Protein AF-A0A933CZR6-F1 (afdb_monomer)

Radius of gyration: 41.21 Å; Cα contacts (8 Å, |Δi|>4): 108; chains: 1; bounding box: 82×30×123 Å

Structure (mmCIF, N/CA/C/O backbone):
data_AF-A0A933CZR6-F1
#
_entry.id   AF-A0A933CZR6-F1
#
loop_
_atom_site.group_PDB
_atom_site.id
_atom_site.type_symbol
_atom_site.label_atom_id
_atom_site.label_alt_id
_atom_site.label_comp_id
_atom_site.label_asym_id
_atom_site.label_entity_id
_atom_site.label_seq_id
_atom_site.pdbx_PDB_ins_code
_atom_site.Cartn_x
_atom_site.Cartn_y
_atom_site.Cartn_z
_atom_site.occupancy
_atom_site.B_iso_or_equiv
_atom_site.auth_seq_id
_atom_site.auth_comp_id
_atom_site.auth_asym_id
_atom_site.auth_atom_id
_atom_site.pdbx_PDB_model_num
ATOM 1 N N . MET A 1 1 ? 7.965 -9.981 12.463 1.00 46.03 1 MET A N 1
ATOM 2 C CA . MET A 1 1 ? 7.141 -10.295 11.277 1.00 46.03 1 MET A CA 1
ATOM 3 C C . MET A 1 1 ? 6.135 -9.166 11.159 1.00 46.03 1 MET A C 1
ATOM 5 O O . MET A 1 1 ? 5.303 -9.058 12.049 1.00 46.03 1 MET A O 1
ATOM 9 N N . GLN A 1 2 ? 6.275 -8.278 10.171 1.00 61.31 2 GLN A N 1
ATOM 10 C CA . GLN A 1 2 ? 5.236 -7.281 9.883 1.00 61.31 2 GLN A CA 1
ATOM 11 C C . GLN A 1 2 ? 3.968 -8.021 9.440 1.00 61.31 2 GLN A C 1
ATOM 13 O O . GLN A 1 2 ? 4.048 -9.005 8.701 1.00 61.31 2 GLN A O 1
ATOM 18 N N . ARG A 1 3 ? 2.816 -7.608 9.968 1.00 75.50 3 ARG A N 1
ATOM 19 C CA . ARG A 1 3 ? 1.514 -8.191 9.628 1.00 75.50 3 ARG A CA 1
ATOM 20 C C . ARG A 1 3 ? 1.073 -7.595 8.293 1.00 75.50 3 ARG A C 1
ATOM 22 O O . ARG A 1 3 ? 1.228 -6.397 8.095 1.00 75.50 3 ARG A O 1
ATOM 29 N N . ASN A 1 4 ? 0.552 -8.419 7.389 1.00 85.06 4 ASN A N 1
ATOM 30 C CA . ASN A 1 4 ? 0.032 -7.938 6.108 1.00 85.06 4 ASN A CA 1
ATOM 31 C C . ASN A 1 4 ? -1.418 -7.447 6.245 1.00 85.06 4 ASN A C 1
ATOM 33 O O . ASN A 1 4 ? -2.130 -7.832 7.181 1.00 85.06 4 ASN A O 1
ATOM 37 N N . THR A 1 5 ? -1.866 -6.628 5.294 1.00 88.81 5 THR A N 1
ATOM 38 C CA . THR A 1 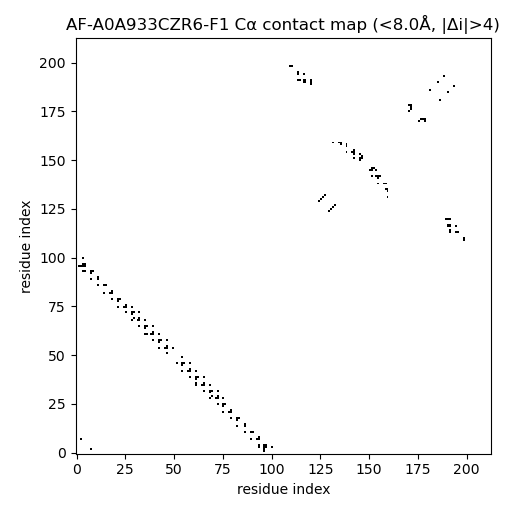5 ? -3.208 -6.019 5.299 1.00 88.81 5 THR A CA 1
ATOM 39 C C . THR A 1 5 ? -4.319 -7.061 5.394 1.00 88.81 5 THR A C 1
ATOM 41 O O . THR A 1 5 ? -5.235 -6.900 6.193 1.00 88.81 5 THR A O 1
ATOM 44 N N . ALA A 1 6 ? -4.194 -8.184 4.681 1.00 88.50 6 ALA A N 1
ATOM 45 C CA . ALA A 1 6 ? -5.179 -9.267 4.694 1.00 88.50 6 ALA A CA 1
ATOM 46 C C . ALA A 1 6 ? -5.369 -9.918 6.079 1.00 8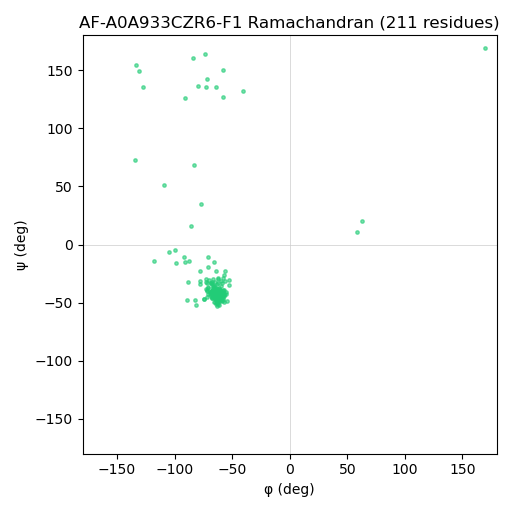8.50 6 ALA A C 1
ATOM 48 O O . ALA A 1 6 ? -6.489 -10.278 6.447 1.00 88.50 6 ALA A O 1
ATOM 49 N N . THR A 1 7 ? -4.293 -10.078 6.858 1.00 90.81 7 THR A N 1
ATOM 50 C CA . THR A 1 7 ? -4.389 -10.625 8.223 1.00 90.81 7 THR A CA 1
ATOM 51 C C . THR A 1 7 ? -5.051 -9.617 9.158 1.00 90.81 7 THR A C 1
ATOM 53 O O . THR A 1 7 ? -5.928 -9.991 9.936 1.00 90.81 7 THR A O 1
ATOM 56 N N . ILE A 1 8 ? -4.685 -8.336 9.048 1.00 91.12 8 ILE A N 1
ATOM 57 C CA . ILE A 1 8 ? -5.256 -7.266 9.876 1.00 91.12 8 ILE A CA 1
ATOM 58 C C . ILE A 1 8 ? -6.741 -7.046 9.539 1.00 91.12 8 ILE A C 1
ATOM 60 O O . ILE A 1 8 ? -7.555 -6.895 10.445 1.00 91.12 8 ILE A O 1
ATOM 64 N N . ASP A 1 9 ? -7.122 -7.114 8.261 1.00 92.56 9 ASP A N 1
ATOM 65 C CA . ASP A 1 9 ? -8.515 -7.013 7.805 1.00 92.56 9 ASP A CA 1
ATOM 66 C C . ASP A 1 9 ? -9.410 -8.083 8.433 1.00 92.56 9 ASP A C 1
ATOM 68 O O . ASP A 1 9 ? -10.534 -7.796 8.858 1.00 92.56 9 ASP A O 1
ATOM 72 N N . LYS A 1 10 ? -8.904 -9.316 8.534 1.00 94.31 10 LYS A N 1
ATOM 73 C CA . LYS A 1 10 ? -9.626 -10.401 9.195 1.00 94.31 10 LYS A CA 1
ATOM 74 C C . LYS A 1 10 ? -9.837 -10.103 10.680 1.00 94.31 10 LYS A C 1
ATOM 76 O O . LYS A 1 10 ? -10.950 -10.232 11.175 1.00 94.31 10 LYS A O 1
ATOM 81 N N . GLU A 1 11 ? -8.799 -9.651 11.373 1.00 92.38 11 GLU A N 1
ATOM 82 C CA . GLU A 1 11 ? -8.890 -9.322 12.799 1.00 92.38 11 GLU A CA 1
ATOM 83 C C . GLU A 1 11 ? -9.798 -8.127 13.080 1.00 92.38 11 GLU A C 1
ATOM 85 O O . GLU A 1 11 ? -10.532 -8.141 14.065 1.00 92.38 11 GLU A O 1
ATOM 90 N N . LEU A 1 12 ? -9.800 -7.117 12.208 1.00 94.31 12 LEU A N 1
ATOM 91 C CA . LEU A 1 12 ? -10.745 -6.004 12.276 1.00 94.31 12 LEU A CA 1
ATOM 92 C C . LEU A 1 12 ? -12.186 -6.484 12.080 1.00 94.31 12 LEU A C 1
ATOM 94 O O . LEU A 1 12 ? -13.085 -5.990 12.758 1.00 94.31 12 LEU A O 1
ATOM 98 N N . SER A 1 13 ? -12.419 -7.444 11.180 1.00 95.31 13 SER A N 1
ATOM 99 C CA . SER A 1 13 ? -13.740 -8.052 10.992 1.00 95.31 13 SER A CA 1
ATOM 100 C C . SER A 1 13 ? -14.201 -8.797 12.245 1.00 95.31 13 SER A C 1
ATOM 102 O O . SER A 1 13 ? -15.298 -8.530 12.736 1.00 95.31 13 SER A O 1
ATOM 104 N N . ASP A 1 14 ? -13.354 -9.673 12.789 1.00 95.44 14 ASP A N 1
ATOM 105 C CA . ASP A 1 14 ? -13.654 -10.444 14.001 1.00 95.44 14 ASP A CA 1
ATOM 106 C C . ASP A 1 14 ? -13.906 -9.503 15.198 1.00 95.44 14 ASP A C 1
ATOM 108 O O . ASP A 1 14 ? -14.844 -9.683 15.977 1.00 95.44 14 ASP A O 1
ATOM 112 N N . LEU A 1 15 ? -13.116 -8.431 15.316 1.00 95.06 15 LEU A N 1
ATOM 113 C CA . LEU A 1 15 ? -13.247 -7.453 16.394 1.00 95.06 15 LEU A CA 1
ATOM 114 C C . LEU A 1 15 ? -14.497 -6.569 16.248 1.00 95.06 15 LEU A C 1
ATOM 116 O O . LEU A 1 15 ? -15.102 -6.212 17.256 1.00 95.06 15 LEU A O 1
ATOM 120 N N . ARG A 1 16 ? -14.933 -6.246 15.021 1.00 95.69 16 ARG A N 1
ATOM 121 C CA . ARG A 1 16 ? -16.220 -5.561 14.779 1.00 95.69 16 ARG A CA 1
ATOM 122 C C . ARG A 1 16 ? -17.397 -6.400 15.253 1.00 95.69 16 ARG A C 1
ATOM 124 O O . ARG A 1 16 ? -18.322 -5.859 15.857 1.00 95.69 16 ARG A O 1
ATOM 131 N N . GLU A 1 17 ? -17.372 -7.701 14.975 1.00 96.06 17 GLU A N 1
ATOM 132 C CA . GLU A 1 17 ? -18.409 -8.620 15.442 1.00 96.06 17 GLU A CA 1
ATOM 133 C C . GLU A 1 17 ? -18.411 -8.699 16.974 1.00 96.06 17 GLU A C 1
ATOM 135 O O . GLU A 1 17 ? -19.455 -8.494 17.593 1.00 96.06 17 GLU A O 1
ATOM 140 N N . GLN A 1 18 ? -17.233 -8.827 17.591 1.00 95.81 18 GLN A N 1
ATOM 141 C CA . GLN A 1 18 ? -17.089 -8.814 19.047 1.00 95.81 18 GLN A CA 1
ATOM 142 C C . GLN A 1 18 ? -17.604 -7.513 19.690 1.00 95.81 18 GLN A C 1
ATOM 144 O O . GLN A 1 18 ? -18.309 -7.560 20.698 1.00 95.81 18 GLN A O 1
ATOM 149 N N . ILE A 1 19 ? -17.282 -6.342 19.126 1.00 95.44 19 ILE A N 1
ATOM 150 C CA . ILE A 1 19 ? -17.783 -5.049 19.625 1.00 95.44 19 ILE A CA 1
ATOM 151 C C . ILE A 1 19 ? -19.308 -5.015 19.555 1.00 95.44 19 ILE A C 1
ATOM 153 O O . ILE A 1 19 ? -19.950 -4.621 20.525 1.00 95.44 19 ILE A O 1
ATOM 157 N N . ARG A 1 20 ? -19.898 -5.474 18.446 1.00 96.94 20 ARG A N 1
ATOM 158 C CA . ARG A 1 20 ? -21.355 -5.517 18.281 1.00 96.94 20 ARG A CA 1
ATOM 159 C C . ARG A 1 20 ? -22.024 -6.407 19.332 1.00 96.94 20 ARG A C 1
ATOM 161 O O . ARG A 1 20 ? -23.068 -6.037 19.868 1.00 96.94 20 ARG A O 1
ATOM 168 N N . GLU A 1 21 ? -21.446 -7.569 19.627 1.00 96.94 21 GLU A N 1
ATOM 169 C CA . GLU A 1 21 ? -21.945 -8.467 20.674 1.00 96.94 21 GLU A CA 1
ATOM 170 C C . GLU A 1 21 ? -21.837 -7.838 22.069 1.00 96.94 21 GLU A C 1
ATOM 172 O O . GLU A 1 21 ? -22.794 -7.890 22.844 1.00 96.94 21 GLU A O 1
ATOM 177 N N . LEU A 1 22 ? -20.711 -7.188 22.374 1.00 95.56 22 LEU A N 1
ATOM 178 C CA . LEU A 1 22 ? -20.504 -6.490 23.643 1.00 95.56 22 LEU A CA 1
ATOM 179 C C . LEU A 1 22 ? -21.435 -5.280 23.803 1.00 95.56 22 LEU A C 1
ATOM 181 O O . LEU A 1 22 ? -21.938 -5.043 24.897 1.00 95.56 22 LEU A O 1
ATOM 185 N N . GLU A 1 23 ? -21.719 -4.539 22.732 1.00 94.94 23 GLU A N 1
ATOM 186 C CA . GLU A 1 23 ? -22.692 -3.440 22.744 1.00 94.94 23 GLU A CA 1
ATOM 187 C C . GLU A 1 23 ? -24.118 -3.955 22.989 1.00 94.94 23 GLU A C 1
ATOM 189 O O . GLU A 1 23 ? -24.848 -3.393 23.807 1.00 94.94 23 GLU A O 1
ATOM 194 N N . ALA A 1 24 ? -24.500 -5.081 22.378 1.00 96.38 24 ALA A N 1
ATOM 195 C CA . ALA A 1 24 ? -25.779 -5.727 22.669 1.00 96.38 24 ALA A CA 1
ATOM 196 C C . ALA A 1 24 ? -25.859 -6.225 24.127 1.00 96.38 24 ALA A C 1
ATOM 198 O O . ALA A 1 24 ? -26.897 -6.077 24.785 1.00 96.38 24 ALA A O 1
ATOM 199 N N . ALA A 1 25 ? -24.764 -6.778 24.658 1.00 94.94 25 ALA A N 1
ATOM 200 C CA . ALA A 1 25 ? -24.663 -7.169 26.061 1.00 94.94 25 ALA A CA 1
ATOM 201 C C . ALA A 1 25 ? -24.740 -5.951 26.997 1.00 94.94 25 ALA A C 1
ATOM 203 O O . ALA A 1 25 ? -25.426 -6.014 28.017 1.00 94.94 25 ALA A O 1
ATOM 204 N N . LYS A 1 26 ? -24.124 -4.820 26.624 1.00 93.25 26 LYS A N 1
ATOM 205 C CA . LYS A 1 26 ? -24.185 -3.552 27.366 1.00 93.25 26 LYS A CA 1
ATOM 206 C C . LYS A 1 26 ? -25.625 -3.064 27.488 1.00 93.25 26 LYS A C 1
ATOM 208 O O . LYS A 1 26 ? -26.070 -2.719 28.585 1.00 93.25 26 LYS A O 1
ATOM 213 N N . ASP A 1 27 ? -26.382 -3.088 26.395 1.00 93.94 27 ASP A N 1
ATOM 214 C CA . ASP A 1 27 ? -27.796 -2.706 26.399 1.00 93.94 27 ASP A CA 1
ATOM 215 C C . ASP A 1 27 ? -28.638 -3.615 27.308 1.00 93.94 27 ASP A C 1
ATOM 217 O O . ASP A 1 27 ? -29.514 -3.144 28.044 1.00 93.94 27 ASP A O 1
ATOM 221 N N . ALA A 1 28 ? -28.377 -4.925 27.289 1.00 94.50 28 ALA A N 1
ATOM 222 C CA . ALA A 1 28 ? -29.063 -5.888 28.148 1.00 94.50 28 ALA A CA 1
ATOM 223 C C . ALA A 1 28 ? -28.705 -5.704 29.637 1.00 94.50 28 ALA A C 1
ATOM 225 O O . ALA A 1 28 ? -29.597 -5.691 30.496 1.00 94.50 28 ALA A O 1
ATOM 226 N N . ALA A 1 29 ? -27.423 -5.503 29.947 1.00 92.12 29 ALA A N 1
ATOM 227 C CA . ALA A 1 29 ? -26.931 -5.261 31.299 1.00 92.12 29 ALA A CA 1
ATOM 228 C C . ALA A 1 29 ? -27.481 -3.947 31.870 1.00 92.12 29 ALA A C 1
ATOM 230 O O . ALA A 1 29 ? -27.956 -3.915 33.005 1.00 92.12 29 ALA A O 1
ATOM 231 N N . THR A 1 30 ? -27.549 -2.889 31.056 1.00 93.25 30 THR A N 1
ATOM 232 C CA . THR A 1 30 ? -28.118 -1.590 31.451 1.00 93.25 30 THR A CA 1
ATOM 233 C C . THR A 1 30 ? -29.596 -1.720 31.829 1.00 93.25 30 THR A C 1
ATOM 235 O O . THR A 1 30 ? -30.010 -1.253 32.893 1.00 93.25 30 THR A O 1
ATOM 238 N N . LYS A 1 31 ? -30.392 -2.440 31.025 1.00 93.88 31 LYS A N 1
ATOM 239 C CA . LYS A 1 31 ? -31.805 -2.728 31.344 1.00 93.88 31 LYS A CA 1
ATOM 240 C C . LYS A 1 31 ? -31.948 -3.539 32.633 1.00 93.88 31 LYS A C 1
ATOM 242 O O . LYS A 1 31 ? -32.830 -3.262 33.449 1.00 93.88 31 LYS A O 1
ATOM 247 N N . THR A 1 32 ? -31.074 -4.523 32.839 1.00 92.50 32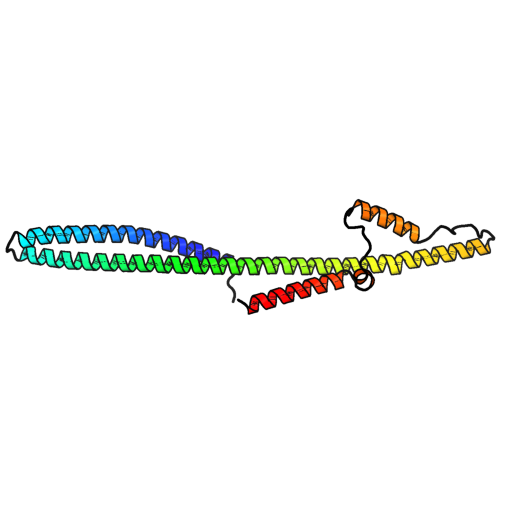 THR A N 1
ATOM 248 C CA . THR A 1 32 ? -31.068 -5.370 34.043 1.00 92.50 32 THR A CA 1
ATOM 249 C C . THR A 1 32 ? -30.710 -4.559 35.290 1.00 92.50 32 THR A C 1
ATOM 251 O O . THR A 1 32 ? -31.385 -4.663 36.318 1.00 92.50 32 THR A O 1
ATOM 254 N N . MET A 1 33 ? -29.719 -3.671 35.185 1.00 93.19 33 MET A N 1
ATOM 255 C CA . MET A 1 33 ? -29.344 -2.725 36.234 1.00 93.19 33 MET A CA 1
ATOM 256 C C . MET A 1 33 ? -30.508 -1.791 36.591 1.00 93.19 33 MET A C 1
ATOM 258 O O . MET A 1 33 ? -30.795 -1.585 37.774 1.00 93.19 33 MET A O 1
ATOM 262 N N . GLU A 1 34 ? -31.203 -1.226 35.602 1.00 93.62 34 GLU A N 1
ATOM 263 C CA . GLU A 1 34 ? -32.365 -0.362 35.839 1.00 93.62 34 GLU A CA 1
ATOM 264 C C . GLU A 1 34 ? -33.515 -1.109 36.524 1.00 93.62 34 GLU A C 1
ATOM 266 O O . GLU A 1 34 ? -34.096 -0.603 37.492 1.00 93.62 34 GLU A O 1
ATOM 271 N N . ALA A 1 35 ? -33.810 -2.336 36.084 1.00 93.69 35 ALA A N 1
ATOM 272 C CA . ALA A 1 35 ? -34.806 -3.193 36.718 1.00 93.69 35 ALA A CA 1
ATOM 273 C C . ALA A 1 35 ? -34.446 -3.484 38.186 1.00 93.69 35 ALA A C 1
ATOM 275 O O . ALA A 1 35 ? -35.285 -3.306 39.073 1.00 93.69 35 ALA A O 1
ATOM 276 N N . ALA A 1 36 ? -33.186 -3.831 38.467 1.00 91.06 36 ALA A N 1
ATOM 277 C CA . ALA A 1 36 ? -32.705 -4.085 39.823 1.00 91.06 36 ALA A CA 1
ATOM 278 C C . ALA A 1 36 ? -32.745 -2.823 40.709 1.00 91.06 36 ALA A C 1
ATOM 280 O O . ALA A 1 36 ? -33.146 -2.886 41.875 1.00 91.06 36 ALA A O 1
ATOM 281 N N . LYS A 1 37 ? -32.413 -1.644 40.160 1.00 92.94 37 LYS A N 1
ATOM 282 C CA . LYS A 1 37 ? -32.552 -0.349 40.856 1.00 92.94 37 LYS A CA 1
ATOM 283 C C . LYS A 1 37 ? -34.013 -0.046 41.198 1.00 92.94 37 LYS A C 1
ATOM 285 O O . LYS A 1 37 ? -34.296 0.422 42.305 1.00 92.94 37 LYS A O 1
ATOM 290 N N . ASN A 1 38 ? -34.940 -0.316 40.283 1.00 93.44 38 ASN A N 1
ATOM 291 C CA . ASN A 1 38 ? -36.370 -0.115 40.509 1.00 93.44 38 ASN A CA 1
ATOM 292 C C . ASN A 1 38 ? -36.928 -1.086 41.557 1.00 93.44 38 ASN A C 1
ATOM 294 O O . ASN A 1 38 ? -37.679 -0.662 42.438 1.00 93.44 38 ASN A O 1
ATOM 298 N N . GLU A 1 39 ? -36.507 -2.349 41.532 1.00 91.31 39 GLU A N 1
ATOM 299 C CA . GLU A 1 39 ? -36.902 -3.339 42.535 1.00 91.31 39 GLU A CA 1
ATOM 300 C C . GLU A 1 39 ? -36.364 -2.987 43.927 1.00 91.31 39 GLU A C 1
ATOM 302 O O . GLU A 1 39 ? -37.104 -3.014 44.912 1.00 91.31 39 GLU A O 1
ATOM 307 N N . ARG A 1 40 ? -35.112 -2.517 44.012 1.00 91.25 40 ARG A N 1
ATOM 308 C CA . ARG A 1 40 ? -34.535 -1.979 45.253 1.00 91.25 40 ARG A CA 1
ATOM 309 C C . ARG A 1 40 ? -35.366 -0.828 45.815 1.00 91.25 40 ARG A C 1
ATOM 311 O O . ARG A 1 40 ? -35.601 -0.787 47.021 1.00 91.25 40 ARG A O 1
ATOM 318 N N . LYS A 1 41 ? -35.811 0.108 44.967 1.00 91.50 41 LYS A N 1
ATOM 319 C CA . LYS A 1 41 ? -36.676 1.227 45.385 1.00 91.50 41 LYS A CA 1
ATOM 320 C C . LYS A 1 41 ? -38.014 0.715 45.921 1.00 91.50 41 LYS A C 1
ATOM 322 O O . LYS A 1 41 ? -38.398 1.095 47.023 1.00 91.50 41 LYS A O 1
ATOM 327 N N . ARG A 1 42 ? -38.695 -0.177 45.192 1.00 89.19 42 ARG A N 1
ATOM 328 C CA . ARG A 1 42 ? -39.983 -0.768 45.608 1.00 89.19 42 ARG A CA 1
ATOM 329 C C . ARG A 1 42 ? -39.872 -1.512 46.938 1.00 89.19 42 ARG A C 1
ATOM 331 O O . ARG A 1 42 ? -40.645 -1.248 47.857 1.00 89.19 42 ARG A O 1
ATOM 338 N N . SER A 1 43 ? -38.867 -2.376 47.063 1.00 88.38 43 SER A N 1
ATOM 339 C CA . SER A 1 43 ? -38.587 -3.116 48.293 1.00 88.38 43 SER A CA 1
ATOM 340 C C . SER A 1 43 ? -38.218 -2.189 49.459 1.00 88.38 43 SER A C 1
ATOM 342 O O . SER A 1 43 ? -38.603 -2.459 50.594 1.00 88.38 43 SER A O 1
ATOM 344 N N . ALA A 1 44 ? -37.540 -1.062 49.203 1.00 87.88 44 ALA A N 1
ATOM 345 C CA . ALA A 1 44 ? -37.240 -0.069 50.237 1.00 87.88 44 ALA A CA 1
ATOM 346 C C . ALA A 1 44 ? -38.513 0.601 50.769 1.00 87.88 44 ALA A C 1
ATOM 348 O O . ALA A 1 44 ? -38.682 0.692 51.983 1.00 87.88 44 ALA A O 1
ATOM 349 N N . TYR A 1 45 ? -39.435 1.005 49.889 1.00 86.12 45 TYR A N 1
ATOM 350 C CA . TYR A 1 45 ? -40.732 1.545 50.311 1.00 86.12 45 TYR A CA 1
ATOM 351 C C . TYR A 1 45 ? -41.523 0.534 51.157 1.00 86.12 45 TYR A C 1
ATOM 353 O O . TYR A 1 45 ? -42.031 0.896 52.217 1.00 86.12 45 TYR A O 1
ATOM 361 N N . ALA A 1 46 ? -41.575 -0.738 50.746 1.00 82.81 46 ALA A N 1
ATOM 362 C CA . ALA A 1 46 ? -42.281 -1.790 51.484 1.00 82.81 46 ALA A CA 1
ATOM 363 C C . ALA A 1 46 ? -41.660 -2.095 52.866 1.00 82.81 46 ALA A C 1
ATOM 365 O O . ALA A 1 46 ? -42.383 -2.303 53.844 1.00 82.81 46 ALA A O 1
ATOM 366 N N . ALA A 1 47 ? -40.327 -2.089 52.962 1.00 82.38 47 ALA A N 1
ATOM 367 C CA . ALA A 1 47 ? -39.597 -2.305 54.212 1.00 82.38 47 ALA A CA 1
ATOM 368 C C . ALA A 1 47 ? -39.678 -1.109 55.176 1.00 82.38 47 ALA A C 1
ATOM 370 O O . ALA A 1 47 ? -39.641 -1.297 56.385 1.00 82.38 47 ALA A O 1
ATOM 371 N N . HIS A 1 48 ? -39.806 0.120 54.668 1.00 81.62 48 HIS A N 1
ATOM 372 C CA . HIS A 1 48 ? -40.030 1.298 55.513 1.00 81.62 48 HIS A CA 1
ATOM 373 C C . HIS A 1 48 ? -41.486 1.423 55.983 1.00 81.62 48 HIS A C 1
ATOM 375 O O . HIS A 1 48 ? -41.728 1.924 57.079 1.00 81.62 48 HIS A O 1
ATOM 381 N N . ALA A 1 49 ? -42.450 0.960 55.180 1.00 79.50 49 ALA A N 1
ATOM 382 C CA . ALA A 1 49 ? -43.874 1.002 55.512 1.00 79.50 49 ALA A CA 1
ATOM 383 C C . ALA A 1 49 ? -44.314 -0.090 56.508 1.00 79.50 49 ALA A C 1
ATOM 385 O O . ALA A 1 49 ? -45.325 0.079 57.187 1.00 79.50 49 ALA A O 1
ATOM 386 N N . SER A 1 50 ? -43.576 -1.202 56.619 1.00 66.81 50 SER A N 1
ATOM 387 C CA . SER A 1 50 ? -43.894 -2.303 57.537 1.00 66.81 50 SER A CA 1
ATOM 388 C C . SER A 1 50 ? -42.692 -2.659 58.416 1.00 66.81 50 SER A C 1
ATOM 390 O O . SER A 1 50 ? -41.582 -2.808 57.924 1.00 66.81 50 SER A O 1
ATOM 392 N N . LYS A 1 51 ? -42.895 -2.856 59.727 1.00 70.38 51 LYS A N 1
ATOM 393 C CA . LYS A 1 51 ? -41.865 -3.410 60.634 1.00 70.38 51 LYS A CA 1
ATOM 394 C C . LYS A 1 51 ? -41.728 -4.940 60.482 1.00 70.38 51 LYS A C 1
ATOM 396 O O . LYS A 1 51 ? -41.535 -5.643 61.469 1.00 70.38 51 LYS A O 1
ATOM 401 N N . ASP A 1 52 ? -41.889 -5.462 59.265 1.00 81.75 52 ASP A N 1
ATOM 402 C CA . ASP A 1 52 ? -41.840 -6.897 58.966 1.00 81.75 52 ASP A CA 1
ATOM 403 C C . ASP A 1 52 ? -40.409 -7.332 58.606 1.00 81.75 52 ASP A C 1
ATOM 405 O O . ASP A 1 52 ? -39.779 -6.796 57.688 1.00 81.75 52 ASP A O 1
ATOM 409 N N . ALA A 1 53 ? -39.904 -8.353 59.300 1.00 82.44 53 ALA A N 1
ATOM 410 C CA . ALA A 1 53 ? -38.599 -8.956 59.042 1.00 82.44 53 ALA A CA 1
ATOM 411 C C . ALA A 1 53 ? -38.472 -9.505 57.606 1.00 82.44 53 ALA A C 1
ATOM 413 O O . ALA A 1 53 ? -37.401 -9.412 57.004 1.00 82.44 53 ALA A O 1
ATOM 414 N N . LYS A 1 54 ? -39.566 -10.004 57.009 1.00 87.00 54 LYS A N 1
ATOM 415 C CA . LYS A 1 54 ? -39.564 -10.485 55.614 1.00 87.00 54 LYS A CA 1
ATOM 416 C C . LYS A 1 54 ? -39.381 -9.351 54.605 1.00 87.00 54 LYS A C 1
ATOM 418 O O . LYS A 1 54 ? -38.768 -9.557 53.556 1.00 87.00 54 LYS A O 1
ATOM 423 N N . ALA A 1 55 ? -39.896 -8.157 54.899 1.00 84.62 55 ALA A N 1
ATOM 424 C CA . ALA A 1 55 ? -39.716 -6.987 54.042 1.00 84.62 55 ALA A CA 1
ATOM 425 C C . ALA A 1 55 ? -38.262 -6.482 54.086 1.00 84.62 55 ALA A C 1
ATOM 427 O O . ALA A 1 55 ? -37.701 -6.127 53.047 1.00 84.62 55 ALA A O 1
ATOM 428 N N . ALA A 1 56 ? -37.620 -6.542 55.258 1.00 85.00 56 ALA A N 1
ATOM 429 C CA . ALA A 1 56 ? -36.202 -6.220 55.415 1.00 85.00 56 ALA A CA 1
ATOM 430 C C . ALA A 1 56 ? -35.281 -7.197 54.654 1.00 85.00 56 ALA A C 1
ATOM 432 O O . ALA A 1 56 ? -34.354 -6.758 53.973 1.00 85.00 56 ALA A O 1
ATOM 433 N N . GLU A 1 57 ? -35.558 -8.506 54.696 1.00 88.56 57 GLU A N 1
ATOM 434 C CA . GLU A 1 57 ? -34.776 -9.513 53.958 1.00 88.56 57 GLU A CA 1
ATOM 435 C C . GLU A 1 57 ? -34.880 -9.327 52.431 1.00 88.56 57 GLU A C 1
ATOM 437 O O . GLU A 1 57 ? -33.878 -9.400 51.716 1.00 88.56 57 GLU A O 1
ATOM 442 N N . ARG A 1 58 ? -36.082 -9.022 51.915 1.00 89.00 58 ARG A N 1
ATOM 443 C CA . ARG A 1 58 ? -36.297 -8.725 50.485 1.00 89.00 58 ARG A CA 1
ATOM 444 C C . ARG A 1 58 ? -35.514 -7.499 50.022 1.00 89.00 58 ARG A C 1
ATOM 446 O O . ARG A 1 58 ? -34.890 -7.540 48.964 1.00 89.00 58 ARG A O 1
ATOM 453 N N . LEU A 1 59 ? -35.494 -6.436 50.829 1.00 90.06 59 LEU A N 1
ATOM 454 C CA . LEU A 1 59 ? -34.690 -5.248 50.545 1.00 90.06 59 LEU A CA 1
ATOM 455 C C . LEU A 1 59 ? -33.192 -5.574 50.474 1.00 90.06 59 LEU A C 1
ATOM 457 O O . LEU A 1 59 ? -32.498 -5.038 49.610 1.00 90.06 59 LEU A O 1
ATOM 461 N N . LEU A 1 60 ? -32.689 -6.442 51.355 1.00 90.88 60 LEU A N 1
ATOM 462 C CA . LEU A 1 60 ? -31.277 -6.824 51.363 1.00 90.88 60 LEU A CA 1
ATOM 463 C C . LEU A 1 60 ? -30.892 -7.560 50.068 1.00 90.88 60 LEU A C 1
ATOM 465 O O . LEU A 1 60 ? -29.959 -7.142 49.385 1.00 90.88 60 LEU A O 1
ATOM 469 N N . LYS A 1 61 ? -31.699 -8.543 49.646 1.00 92.81 61 LYS A N 1
ATOM 470 C CA . LYS A 1 61 ? -31.518 -9.248 48.361 1.00 92.81 61 LYS A CA 1
ATOM 471 C C . LYS A 1 61 ? -31.602 -8.305 47.158 1.00 92.81 61 LYS A C 1
ATOM 473 O O . LYS A 1 61 ? -30.795 -8.403 46.239 1.00 92.81 61 LYS A O 1
ATOM 478 N N . ALA A 1 62 ? -32.535 -7.350 47.168 1.00 89.88 62 ALA A N 1
ATOM 479 C CA . ALA A 1 62 ? -32.664 -6.366 46.092 1.00 89.88 62 ALA A CA 1
ATOM 480 C C . ALA A 1 62 ? -31.468 -5.394 46.025 1.00 89.88 62 ALA A C 1
ATOM 482 O O . ALA A 1 62 ? -31.090 -4.950 44.941 1.00 89.88 62 ALA A O 1
ATOM 483 N N . ARG A 1 63 ? -30.842 -5.064 47.166 1.00 91.50 63 ARG A N 1
ATOM 484 C CA . ARG A 1 63 ? -29.598 -4.273 47.205 1.00 91.50 63 ARG A CA 1
ATOM 485 C C . ARG A 1 63 ? -28.427 -5.041 46.606 1.00 91.50 63 ARG A C 1
ATOM 487 O O . ARG A 1 63 ? -27.707 -4.469 45.794 1.00 91.50 63 ARG A O 1
ATOM 494 N N . GLU A 1 64 ? -28.265 -6.307 46.977 1.00 92.94 64 GLU A N 1
ATOM 495 C CA . GLU A 1 64 ? -27.217 -7.174 46.428 1.00 92.94 64 GLU A CA 1
ATOM 496 C C . GLU A 1 64 ? -27.382 -7.369 44.919 1.00 92.94 64 GLU A C 1
ATOM 498 O O . GLU A 1 64 ? -26.418 -7.210 44.174 1.00 92.94 64 GLU A O 1
ATOM 503 N N . ALA A 1 65 ? -28.605 -7.632 44.449 1.00 91.50 65 ALA A N 1
ATOM 504 C CA . ALA A 1 65 ? -28.900 -7.757 43.023 1.00 91.50 65 ALA A CA 1
ATOM 505 C C . ALA A 1 65 ? -28.593 -6.461 42.252 1.00 91.50 65 ALA A C 1
ATOM 507 O O . ALA A 1 65 ? -27.982 -6.510 41.188 1.00 91.50 65 ALA A O 1
ATOM 508 N N . ALA A 1 66 ? -28.954 -5.295 42.802 1.00 91.06 66 ALA A N 1
ATOM 509 C CA . ALA A 1 66 ? -28.643 -4.006 42.185 1.00 91.06 66 ALA A CA 1
ATOM 510 C C . ALA A 1 66 ? -27.137 -3.706 42.149 1.00 91.06 66 ALA A C 1
ATOM 512 O O . ALA A 1 66 ? -26.670 -3.108 41.185 1.00 91.06 66 ALA A O 1
ATOM 513 N N . ALA A 1 67 ? -26.382 -4.112 43.175 1.00 93.12 67 ALA A N 1
ATOM 514 C CA . ALA A 1 67 ? -24.929 -3.962 43.194 1.00 93.12 67 ALA A CA 1
ATOM 515 C C . ALA A 1 67 ? -24.257 -4.863 42.147 1.00 93.12 67 ALA A C 1
ATOM 517 O O . ALA A 1 67 ? -23.425 -4.384 41.385 1.00 93.12 67 ALA A O 1
ATOM 518 N N . ARG A 1 68 ? -24.672 -6.136 42.053 1.00 93.31 68 ARG A N 1
ATOM 519 C CA . ARG A 1 68 ? -24.155 -7.078 41.046 1.00 93.31 68 ARG A CA 1
ATOM 520 C C . ARG A 1 68 ? -24.442 -6.613 39.621 1.00 93.31 68 ARG A C 1
ATOM 522 O O . ARG A 1 68 ? -23.530 -6.588 38.812 1.00 93.31 68 ARG A O 1
ATOM 529 N N . ALA A 1 69 ? -25.673 -6.183 39.344 1.00 91.06 69 ALA A N 1
ATOM 530 C CA . ALA A 1 69 ? -26.047 -5.699 38.017 1.00 91.06 69 ALA A CA 1
ATOM 531 C C . ALA A 1 69 ? -25.329 -4.391 37.629 1.00 91.06 69 ALA A C 1
ATOM 533 O O . ALA A 1 69 ? -25.104 -4.151 36.450 1.00 91.06 69 ALA A O 1
ATOM 534 N N . SER A 1 70 ? -24.972 -3.539 38.602 1.00 92.25 70 SER A N 1
ATOM 535 C CA . SER A 1 70 ? -24.141 -2.352 38.343 1.00 92.25 70 SER A CA 1
ATOM 536 C C . SER A 1 70 ? -22.720 -2.750 37.952 1.00 92.25 70 SER A C 1
ATOM 538 O O . SER A 1 70 ? -22.206 -2.242 36.966 1.00 92.25 70 SER A O 1
ATOM 540 N N . LEU A 1 71 ? -22.119 -3.686 38.694 1.00 93.94 71 LEU A N 1
ATOM 541 C CA . LEU A 1 71 ? -20.758 -4.154 38.439 1.00 93.94 71 LEU A CA 1
ATOM 542 C C . LEU A 1 71 ? -20.649 -4.872 37.085 1.00 93.94 71 LEU A C 1
ATOM 544 O O . LEU A 1 71 ? -19.743 -4.592 36.318 1.00 93.94 71 LEU A O 1
ATOM 548 N N . GLU A 1 72 ? -21.628 -5.712 36.742 1.00 93.75 72 GLU A N 1
ATOM 549 C CA . GLU A 1 72 ? -21.692 -6.371 35.430 1.00 93.75 72 GLU A CA 1
ATOM 550 C C . GLU A 1 72 ? -21.815 -5.365 34.270 1.00 93.75 72 GLU A C 1
ATOM 552 O O . GLU A 1 72 ? -21.176 -5.530 33.233 1.00 93.75 72 GLU A O 1
ATOM 557 N N . ALA A 1 73 ? -22.605 -4.298 34.439 1.00 92.44 73 ALA A N 1
ATOM 558 C CA . ALA A 1 73 ? -22.719 -3.248 33.428 1.00 92.44 73 ALA A CA 1
ATOM 559 C C . ALA A 1 73 ? -21.407 -2.460 33.258 1.00 92.44 73 ALA A C 1
ATOM 561 O O . ALA A 1 73 ? -21.032 -2.154 32.127 1.00 92.44 73 ALA A O 1
ATOM 562 N N . GLU A 1 74 ? -20.705 -2.169 34.358 1.00 93.44 74 GLU A N 1
ATOM 563 C CA . GLU A 1 74 ? -19.391 -1.511 34.351 1.00 93.44 74 GLU A CA 1
ATOM 564 C C . GLU A 1 74 ? -18.321 -2.387 33.677 1.00 93.44 74 GLU A C 1
ATOM 566 O O . GLU A 1 74 ? -17.572 -1.895 32.832 1.00 93.44 74 GLU A O 1
ATOM 571 N N . ASP A 1 75 ? -18.294 -3.691 33.971 1.00 96.00 75 ASP A N 1
ATOM 572 C CA . ASP A 1 75 ? -17.363 -4.645 33.356 1.00 96.00 75 ASP A CA 1
ATOM 573 C C . ASP A 1 75 ? -17.573 -4.743 31.836 1.00 96.00 75 ASP A C 1
ATOM 575 O O . ASP A 1 75 ? -16.612 -4.718 31.060 1.00 96.00 75 ASP A O 1
ATOM 579 N N . ILE A 1 76 ? -18.831 -4.815 31.385 1.00 94.19 76 ILE A N 1
ATOM 580 C CA . ILE A 1 76 ? -19.159 -4.862 29.954 1.00 94.19 76 ILE A CA 1
ATOM 581 C C . ILE A 1 76 ? -18.816 -3.532 29.273 1.00 94.19 76 ILE A C 1
ATOM 583 O O . ILE A 1 76 ? -18.289 -3.531 28.161 1.00 94.19 76 ILE A O 1
ATOM 587 N N . GLU A 1 77 ? -19.068 -2.394 29.921 1.00 94.25 77 GLU A N 1
ATOM 588 C CA . GLU A 1 77 ? -18.689 -1.085 29.386 1.00 94.25 77 GLU A CA 1
ATOM 589 C C . GLU A 1 77 ? -17.169 -0.950 29.218 1.00 94.25 77 GLU A C 1
ATOM 591 O O . GLU A 1 77 ? -16.708 -0.521 28.158 1.00 94.25 77 GLU A O 1
ATOM 596 N N . ALA A 1 78 ? -16.389 -1.401 30.203 1.00 95.12 78 ALA A N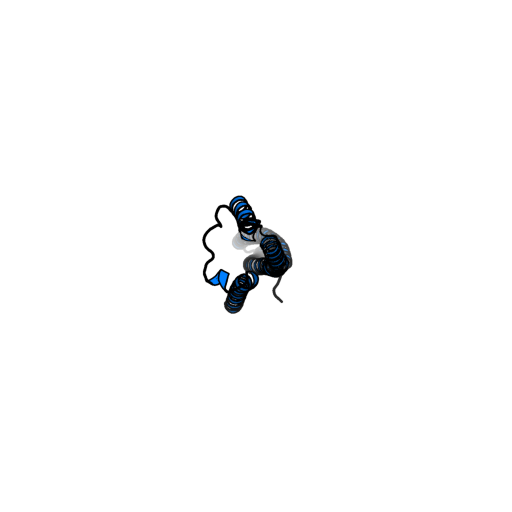 1
ATOM 597 C CA . ALA A 1 78 ? -14.933 -1.439 30.107 1.00 95.12 78 ALA A CA 1
ATOM 598 C C . ALA A 1 78 ? -14.447 -2.375 28.984 1.00 95.12 78 ALA A C 1
ATOM 600 O O . ALA A 1 78 ? -13.492 -2.051 28.268 1.00 95.12 78 ALA A O 1
ATOM 601 N N . ALA A 1 79 ? -15.114 -3.518 28.789 1.00 95.56 79 ALA A N 1
ATOM 602 C CA . ALA A 1 79 ? -14.806 -4.446 27.705 1.00 95.56 79 ALA A CA 1
ATOM 603 C C . ALA A 1 79 ? -15.083 -3.837 26.318 1.00 95.56 79 ALA A C 1
ATOM 605 O O . ALA A 1 79 ? -14.256 -3.992 25.417 1.00 95.56 79 ALA A O 1
ATOM 606 N N . VAL A 1 80 ? -16.195 -3.105 26.149 1.00 95.44 80 VAL A N 1
ATOM 607 C CA . VAL A 1 80 ? -16.507 -2.375 24.904 1.00 95.44 80 VAL A CA 1
ATOM 608 C C . VAL A 1 80 ? -15.420 -1.348 24.593 1.00 95.44 80 VAL A C 1
ATOM 610 O O . VAL A 1 80 ? -14.927 -1.304 23.467 1.00 95.44 80 VAL A O 1
ATOM 613 N N . GLU A 1 81 ? -15.015 -0.548 25.579 1.00 95.06 81 GLU A N 1
ATOM 614 C CA . GLU A 1 81 ? -13.998 0.494 25.385 1.00 95.06 81 GLU A CA 1
ATOM 615 C C . GLU A 1 81 ? -12.626 -0.104 25.032 1.00 95.06 81 GLU A C 1
ATOM 617 O O . GLU A 1 81 ? -11.942 0.343 24.108 1.00 95.06 81 GLU A O 1
ATOM 622 N N . THR A 1 82 ? -12.249 -1.194 25.704 1.00 96.31 82 THR A N 1
ATOM 623 C CA . THR A 1 82 ? -11.016 -1.939 25.403 1.00 96.31 82 THR A CA 1
ATOM 624 C C . THR A 1 82 ? -11.044 -2.525 23.988 1.00 96.31 82 THR A C 1
ATOM 626 O O . THR A 1 82 ? -10.042 -2.499 23.272 1.00 96.31 82 THR A O 1
ATOM 629 N N . ALA A 1 83 ? -12.191 -3.041 23.544 1.00 94.81 83 ALA A N 1
ATOM 630 C CA . ALA A 1 83 ? -12.332 -3.565 22.190 1.00 94.81 83 ALA A CA 1
ATOM 631 C C . ALA A 1 83 ? -12.251 -2.449 21.130 1.00 94.81 83 ALA A C 1
ATOM 633 O O . ALA A 1 83 ? -11.573 -2.627 20.118 1.00 94.81 83 ALA A O 1
ATOM 634 N N . LYS A 1 84 ? -12.863 -1.282 21.378 1.00 94.81 84 LYS A N 1
ATOM 635 C CA . LYS A 1 84 ? -12.806 -0.111 20.480 1.00 94.81 84 LYS A CA 1
ATOM 636 C C . LYS A 1 84 ? -11.396 0.455 20.339 1.00 94.81 84 LYS A C 1
ATOM 638 O O . LYS A 1 84 ? -10.918 0.640 19.226 1.00 94.81 84 LYS A O 1
ATOM 643 N N . THR A 1 85 ? -10.691 0.642 21.448 1.00 96.12 85 THR A N 1
ATOM 644 C CA . THR A 1 85 ? -9.290 1.101 21.432 1.00 96.12 85 THR A CA 1
ATOM 645 C C . THR A 1 85 ? -8.357 0.125 20.707 1.00 96.12 85 THR A C 1
ATOM 647 O O . THR A 1 85 ? -7.477 0.544 19.946 1.00 96.12 85 THR A O 1
ATOM 650 N N . LYS A 1 86 ? -8.570 -1.188 20.871 1.00 95.50 86 LYS A N 1
ATOM 651 C CA . LYS A 1 86 ? -7.851 -2.210 20.096 1.00 95.50 86 LYS A CA 1
ATOM 652 C C . LYS A 1 86 ? -8.172 -2.118 18.602 1.00 95.50 86 LYS A C 1
ATOM 654 O O . LYS A 1 86 ? -7.272 -2.258 17.779 1.00 95.50 86 LYS A O 1
ATOM 659 N N . TYR A 1 87 ? -9.432 -1.867 18.259 1.00 95.31 87 TYR A N 1
ATOM 660 C CA . TYR A 1 87 ? -9.882 -1.724 16.879 1.00 95.31 87 TYR A CA 1
ATOM 661 C C . TYR A 1 87 ? -9.223 -0.523 16.191 1.00 95.31 87 TYR A C 1
ATOM 663 O O . TYR A 1 87 ? -8.651 -0.679 15.117 1.00 95.31 87 TYR A O 1
ATOM 671 N N . GLU A 1 88 ? -9.198 0.639 16.843 1.00 94.69 88 GLU A N 1
ATOM 672 C CA . GLU A 1 88 ? -8.521 1.834 16.319 1.00 94.69 88 GLU A CA 1
ATOM 673 C C . GLU A 1 88 ? -7.014 1.622 16.132 1.00 94.69 88 GLU A C 1
ATOM 675 O O . GLU A 1 88 ? -6.432 2.080 15.150 1.00 94.69 88 GLU A O 1
ATOM 680 N N . THR A 1 89 ? -6.371 0.910 17.062 1.00 94.50 89 THR A N 1
ATOM 681 C CA . THR A 1 89 ? -4.951 0.548 16.932 1.00 94.50 89 THR A CA 1
ATOM 682 C C . THR A 1 89 ? -4.719 -0.321 15.693 1.00 94.50 89 THR A C 1
ATOM 684 O O . THR A 1 89 ? -3.835 -0.018 14.895 1.00 94.50 89 THR A O 1
ATOM 687 N N . LEU A 1 90 ? -5.550 -1.347 15.481 1.00 92.81 90 LEU A N 1
ATOM 688 C CA . LEU A 1 90 ? -5.458 -2.211 14.302 1.00 92.81 90 LEU A CA 1
ATOM 689 C C . LEU A 1 90 ? -5.751 -1.463 12.992 1.00 92.81 90 LEU A C 1
ATOM 691 O O . LEU A 1 90 ? -5.154 -1.791 11.971 1.00 92.81 90 LEU A O 1
ATOM 695 N N . GLU A 1 91 ? -6.627 -0.454 12.987 1.00 92.94 91 GLU A N 1
ATOM 696 C CA . GLU A 1 91 ? -6.840 0.379 11.794 1.00 92.94 91 GLU A CA 1
ATOM 697 C C . GLU A 1 91 ? -5.585 1.176 11.420 1.00 92.94 91 GLU A C 1
ATOM 699 O O . GLU A 1 91 ? -5.237 1.237 10.241 1.00 92.94 91 GLU A O 1
ATOM 704 N N . ARG A 1 92 ? -4.859 1.722 12.403 1.00 91.06 92 ARG A N 1
ATOM 705 C CA . ARG A 1 92 ? -3.577 2.401 12.145 1.00 91.06 92 ARG A CA 1
ATOM 706 C C . ARG A 1 92 ? -2.523 1.429 11.621 1.00 91.06 92 ARG A C 1
ATOM 708 O O . ARG A 1 92 ? -1.906 1.707 10.596 1.00 91.06 92 ARG A O 1
ATOM 715 N N . GLU A 1 93 ? -2.390 0.261 12.254 1.00 89.81 93 GLU A N 1
ATOM 716 C CA . GLU A 1 93 ? -1.485 -0.801 11.785 1.00 89.81 93 GLU A CA 1
ATOM 717 C C . GLU A 1 93 ? -1.815 -1.227 10.345 1.00 89.81 93 GLU A C 1
ATOM 719 O O . GLU A 1 93 ? -0.917 -1.455 9.533 1.00 89.81 93 GLU A O 1
ATOM 724 N N . ARG A 1 94 ? -3.106 -1.307 9.997 1.00 92.00 94 ARG A N 1
ATOM 725 C CA . ARG A 1 94 ? -3.560 -1.625 8.639 1.00 92.00 94 ARG A CA 1
ATOM 726 C C . ARG A 1 94 ? -3.128 -0.568 7.630 1.00 92.00 94 ARG A C 1
ATOM 728 O O . ARG A 1 94 ? -2.694 -0.921 6.536 1.00 92.00 94 ARG A O 1
ATOM 735 N N . GLU A 1 95 ? -3.289 0.712 7.955 1.00 89.25 95 GLU A N 1
ATOM 736 C CA . GLU A 1 95 ? -2.887 1.803 7.063 1.00 89.25 95 GLU A CA 1
ATOM 737 C C . GLU A 1 95 ? -1.377 1.818 6.826 1.00 89.25 95 GLU A C 1
ATOM 739 O O . GLU A 1 95 ? -0.935 2.020 5.694 1.00 89.25 95 GLU A O 1
ATOM 744 N N . GLU A 1 96 ? -0.588 1.584 7.871 1.00 87.19 96 GLU A N 1
ATOM 745 C CA . GLU A 1 96 ? 0.867 1.470 7.771 1.00 87.19 96 GLU A CA 1
ATOM 746 C C . GLU A 1 96 ? 1.268 0.273 6.905 1.00 87.19 96 GLU A C 1
ATOM 748 O O . GLU A 1 96 ? 2.026 0.435 5.946 1.00 87.19 96 GLU A O 1
ATOM 753 N N . ALA A 1 97 ? 0.687 -0.904 7.163 1.00 87.31 97 ALA A N 1
ATOM 754 C CA . ALA A 1 97 ? 0.910 -2.098 6.352 1.00 87.31 97 ALA A CA 1
ATOM 755 C C . ALA A 1 97 ? 0.547 -1.861 4.877 1.00 87.31 97 ALA A C 1
ATOM 757 O O . ALA A 1 97 ? 1.311 -2.229 3.987 1.00 87.31 97 ALA A O 1
ATOM 758 N N . TYR A 1 98 ? -0.571 -1.180 4.605 1.00 87.38 98 TYR A N 1
ATOM 759 C CA . TYR A 1 98 ? -0.992 -0.845 3.245 1.00 87.38 98 TYR A CA 1
ATOM 760 C C . TYR A 1 98 ? 0.012 0.065 2.527 1.00 87.38 98 TYR A C 1
ATOM 762 O O . TYR A 1 98 ? 0.325 -0.167 1.358 1.00 87.38 98 TYR A O 1
ATOM 770 N N . ARG A 1 99 ? 0.539 1.096 3.203 1.00 83.81 99 ARG A N 1
ATOM 771 C CA . ARG A 1 99 ? 1.560 1.983 2.615 1.00 83.81 99 ARG A CA 1
ATOM 772 C C . ARG A 1 99 ? 2.824 1.209 2.259 1.00 83.81 99 ARG A C 1
ATOM 774 O O . ARG A 1 99 ? 3.341 1.387 1.159 1.00 83.81 99 ARG A O 1
ATOM 781 N N . ILE A 1 100 ? 3.276 0.328 3.152 1.00 84.00 100 ILE A N 1
ATOM 782 C CA . ILE A 1 100 ? 4.459 -0.513 2.934 1.00 84.00 100 ILE A CA 1
ATOM 783 C C . ILE A 1 100 ? 4.236 -1.456 1.746 1.00 84.00 100 ILE A C 1
ATOM 785 O O . ILE A 1 100 ? 5.073 -1.512 0.848 1.00 84.00 100 ILE A O 1
ATOM 789 N N . GLU A 1 101 ? 3.098 -2.153 1.692 1.00 85.69 101 GLU A N 1
ATOM 790 C CA . GLU A 1 101 ? 2.756 -3.056 0.585 1.00 85.69 101 GLU A CA 1
ATOM 791 C C . GLU A 1 101 ? 2.715 -2.316 -0.760 1.00 85.69 101 GLU A C 1
ATOM 793 O O . GLU A 1 101 ? 3.303 -2.771 -1.741 1.00 85.69 101 GLU A O 1
ATOM 798 N N . LYS A 1 102 ? 2.092 -1.132 -0.810 1.00 85.81 102 LYS A N 1
ATOM 799 C CA . LYS A 1 102 ? 2.055 -0.319 -2.033 1.00 85.81 102 LYS A CA 1
ATOM 800 C C . LYS A 1 102 ? 3.411 0.216 -2.443 1.00 85.81 102 LYS A C 1
ATOM 802 O O . LYS A 1 102 ? 3.709 0.258 -3.635 1.00 85.81 102 LYS A O 1
ATOM 807 N N . TRP A 1 103 ? 4.251 0.580 -1.486 1.00 84.12 103 TRP A N 1
ATOM 808 C CA . TRP A 1 103 ? 5.617 0.963 -1.792 1.00 84.12 103 TRP A CA 1
ATOM 809 C C . TRP A 1 103 ? 6.422 -0.211 -2.365 1.00 84.12 103 TRP A C 1
ATOM 811 O O . TRP A 1 103 ? 7.133 -0.041 -3.353 1.00 84.12 103 TRP A O 1
ATOM 821 N N . GLN A 1 104 ? 6.251 -1.422 -1.827 1.00 84.25 104 GLN A N 1
ATOM 822 C CA . GLN A 1 104 ? 6.872 -2.632 -2.375 1.00 84.25 104 GLN A CA 1
ATOM 823 C C . GLN A 1 104 ? 6.401 -2.933 -3.806 1.00 84.25 104 GLN A C 1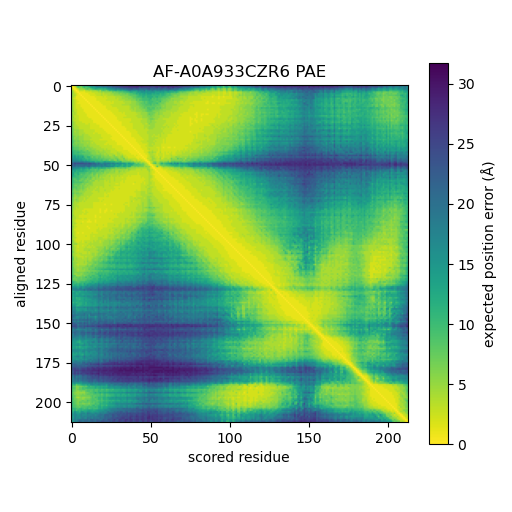
ATOM 825 O O . GLN A 1 104 ? 7.234 -3.243 -4.657 1.00 84.25 104 GLN A O 1
ATOM 830 N N . GLU A 1 105 ? 5.103 -2.791 -4.099 1.00 85.00 105 GLU A N 1
ATOM 831 C CA . GLU A 1 105 ? 4.569 -2.905 -5.467 1.00 85.00 105 GLU A CA 1
ATOM 832 C C . GLU A 1 105 ? 5.223 -1.885 -6.419 1.00 85.00 105 GLU A C 1
ATOM 834 O O . GLU A 1 105 ? 5.670 -2.252 -7.507 1.00 85.00 105 GLU A O 1
ATOM 839 N N . CYS A 1 106 ? 5.338 -0.617 -6.000 1.00 83.81 106 CYS A N 1
ATOM 840 C CA . CYS A 1 106 ? 6.020 0.424 -6.775 1.00 83.81 106 CYS A CA 1
ATOM 841 C C . CYS A 1 106 ? 7.489 0.074 -7.042 1.00 83.81 106 CYS A C 1
ATOM 843 O O . CYS A 1 106 ? 7.967 0.238 -8.164 1.00 83.81 106 CYS A O 1
ATOM 845 N N . MET A 1 107 ? 8.204 -0.423 -6.030 1.00 85.44 107 MET A N 1
ATOM 846 C CA . MET A 1 107 ? 9.610 -0.806 -6.160 1.00 85.44 107 MET A CA 1
ATOM 847 C C . MET A 1 107 ? 9.802 -2.006 -7.089 1.00 85.44 107 MET A C 1
ATOM 849 O O . MET A 1 107 ? 10.742 -2.004 -7.882 1.00 85.44 107 MET A O 1
ATOM 853 N N . ALA A 1 108 ? 8.906 -2.995 -7.042 1.00 86.69 108 ALA A N 1
ATOM 854 C CA . ALA A 1 108 ? 8.933 -4.131 -7.959 1.00 86.69 108 ALA A CA 1
ATOM 855 C C . ALA A 1 108 ? 8.742 -3.678 -9.416 1.00 86.69 108 ALA A C 1
ATOM 857 O O . ALA A 1 108 ? 9.536 -4.042 -10.282 1.00 86.69 108 ALA A O 1
ATOM 858 N N . LEU A 1 109 ? 7.755 -2.811 -9.671 1.00 89.00 109 LEU A N 1
ATOM 859 C CA . LEU A 1 109 ? 7.537 -2.236 -11.000 1.00 89.00 109 LEU A CA 1
ATOM 860 C C . LEU A 1 109 ? 8.737 -1.399 -11.465 1.00 89.00 109 LEU A C 1
ATOM 862 O O . LEU A 1 109 ? 9.133 -1.472 -12.625 1.00 89.00 109 LEU A O 1
ATOM 866 N N . ALA A 1 110 ? 9.345 -0.615 -10.573 1.00 84.12 110 ALA A N 1
ATOM 867 C CA . ALA A 1 110 ? 10.531 0.165 -10.908 1.00 84.12 110 ALA A CA 1
ATOM 868 C C . ALA A 1 110 ? 11.718 -0.739 -11.291 1.00 84.12 110 ALA A C 1
ATOM 870 O O . ALA A 1 110 ? 12.448 -0.430 -12.229 1.00 84.12 110 ALA A O 1
ATOM 871 N N . GLU A 1 111 ? 11.901 -1.880 -10.625 1.00 87.19 111 GLU A N 1
ATOM 872 C CA . GLU A 1 111 ? 12.932 -2.856 -10.999 1.00 87.19 111 GLU A CA 1
ATOM 873 C C . GLU A 1 111 ? 12.660 -3.528 -12.353 1.00 87.19 111 GLU A C 1
ATOM 875 O O . GLU A 1 111 ? 13.607 -3.803 -13.092 1.00 87.19 111 GLU A O 1
ATOM 880 N N . GLU A 1 112 ? 11.396 -3.765 -12.709 1.00 91.75 112 GLU A N 1
ATOM 881 C CA . GLU A 1 112 ? 11.015 -4.218 -14.054 1.00 91.75 112 GLU A CA 1
ATOM 882 C C . GLU A 1 112 ? 11.338 -3.155 -15.111 1.00 91.75 112 GLU A C 1
ATOM 884 O O . GLU A 1 112 ? 12.051 -3.447 -16.069 1.00 91.75 112 GLU A O 1
ATOM 889 N N . ILE A 1 113 ? 10.936 -1.901 -14.884 1.00 90.38 113 ILE A N 1
ATOM 890 C CA . ILE A 1 113 ? 11.239 -0.779 -15.787 1.00 90.38 113 ILE A CA 1
ATOM 891 C C . ILE A 1 113 ? 12.754 -0.583 -15.942 1.00 90.38 113 ILE A C 1
ATOM 893 O O . ILE A 1 113 ? 13.230 -0.261 -17.029 1.00 90.38 113 ILE A O 1
ATOM 897 N N . HIS A 1 114 ? 13.543 -0.800 -14.886 1.00 90.00 114 HIS A N 1
ATOM 898 C CA . HIS A 1 114 ? 14.999 -0.729 -14.988 1.00 90.00 114 HIS A CA 1
ATOM 899 C C . HIS A 1 114 ? 15.576 -1.813 -15.915 1.00 90.00 114 HIS A C 1
ATOM 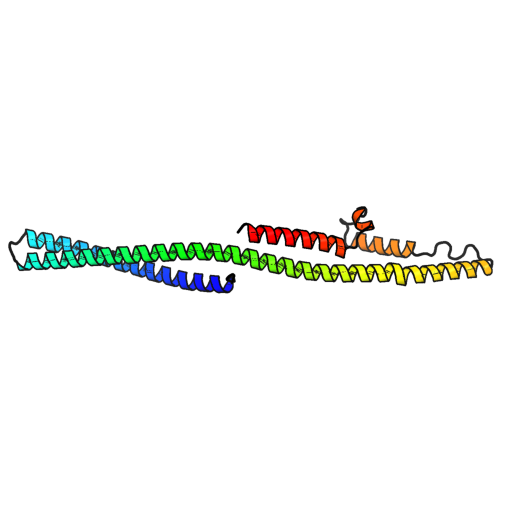901 O O . HIS A 1 114 ? 16.510 -1.537 -16.667 1.00 90.00 114 HIS A O 1
ATOM 907 N N . LYS A 1 115 ? 15.024 -3.033 -15.905 1.00 91.56 115 LYS A N 1
ATOM 908 C CA . LYS A 1 115 ? 15.427 -4.082 -16.858 1.00 91.56 115 LYS A CA 1
ATOM 909 C C . LYS A 1 115 ? 15.073 -3.682 -18.286 1.00 91.56 115 LYS A C 1
ATOM 911 O O . LYS A 1 115 ? 15.928 -3.780 -19.163 1.00 91.56 115 LYS A O 1
ATOM 916 N N . ASP A 1 116 ? 13.870 -3.150 -18.495 1.00 90.50 116 ASP A N 1
ATOM 917 C CA . ASP A 1 116 ? 13.460 -2.626 -19.800 1.00 90.50 116 ASP A CA 1
ATOM 918 C C . ASP A 1 116 ? 14.415 -1.512 -20.268 1.00 90.50 116 ASP A C 1
ATOM 920 O O . ASP A 1 116 ? 14.819 -1.482 -21.430 1.00 90.50 116 ASP A O 1
ATOM 924 N N . ALA A 1 117 ? 14.851 -0.631 -19.361 1.00 87.50 117 ALA A N 1
ATOM 925 C CA . ALA A 1 117 ? 15.835 0.412 -19.648 1.00 87.50 117 ALA A CA 1
ATOM 926 C C . ALA A 1 117 ? 17.185 -0.161 -20.116 1.00 87.50 117 ALA A C 1
ATOM 928 O O . ALA A 1 117 ? 17.742 0.315 -21.107 1.00 87.50 117 ALA A O 1
ATOM 929 N N . GLN A 1 118 ? 17.687 -1.213 -19.459 1.00 90.75 118 GLN A N 1
ATOM 930 C CA . GLN A 1 118 ? 18.919 -1.903 -19.864 1.00 90.75 118 GLN A CA 1
ATOM 931 C C . GLN A 1 118 ? 18.790 -2.542 -21.256 1.00 90.75 118 GLN A C 1
ATOM 933 O O . GLN A 1 118 ? 19.715 -2.469 -22.071 1.00 90.75 118 GLN A O 1
ATOM 938 N N . GLU A 1 119 ? 17.642 -3.154 -21.558 1.00 92.50 119 GLU A N 1
ATOM 939 C CA . GLU A 1 119 ? 17.370 -3.712 -22.886 1.00 92.50 119 GLU A CA 1
ATOM 940 C C . GLU A 1 119 ? 17.320 -2.616 -23.958 1.00 92.50 119 GLU A C 1
ATOM 942 O O . GLU A 1 119 ? 17.902 -2.770 -25.038 1.00 92.50 119 GLU A O 1
ATOM 947 N N . MET A 1 120 ? 16.691 -1.476 -23.653 1.00 86.25 120 MET A N 1
ATOM 948 C CA . MET A 1 120 ? 16.672 -0.310 -24.538 1.00 86.25 120 MET A CA 1
ATOM 949 C C . MET A 1 120 ? 18.083 0.209 -24.822 1.00 86.25 120 MET A C 1
ATOM 951 O O . MET A 1 120 ? 18.413 0.422 -25.991 1.00 86.25 120 MET A O 1
ATOM 955 N N . ASP A 1 121 ? 18.930 0.355 -23.801 1.00 86.06 121 ASP A N 1
ATOM 956 C CA . ASP A 1 121 ? 20.325 0.770 -23.979 1.00 86.06 121 ASP A CA 1
ATOM 957 C C . ASP A 1 121 ? 21.093 -0.216 -24.872 1.00 86.06 121 ASP A C 1
ATOM 959 O O . ASP A 1 121 ? 21.788 0.203 -25.801 1.00 86.06 121 ASP A O 1
ATOM 963 N N . SER A 1 122 ? 20.894 -1.527 -24.692 1.00 88.50 122 SER A N 1
ATOM 964 C CA . SER A 1 122 ? 21.499 -2.544 -25.563 1.00 88.50 122 SER A CA 1
ATOM 965 C C . SER A 1 122 ? 21.015 -2.439 -27.014 1.00 88.50 122 SER A C 1
ATOM 967 O O . SER A 1 122 ? 21.796 -2.574 -27.964 1.00 88.50 122 SER A O 1
ATOM 969 N N . HIS A 1 123 ? 19.723 -2.189 -27.233 1.00 86.75 123 HIS A N 1
ATOM 970 C CA . HIS A 1 123 ? 19.176 -1.984 -28.573 1.00 86.75 123 HIS A CA 1
ATOM 971 C C . HIS A 1 123 ? 19.721 -0.716 -29.232 1.00 86.75 123 HIS A C 1
ATOM 973 O O . HIS A 1 123 ? 20.047 -0.744 -30.424 1.00 86.75 123 HIS A O 1
ATOM 979 N N . ILE A 1 124 ? 19.859 0.370 -28.469 1.00 81.81 124 ILE A N 1
ATOM 980 C CA . ILE A 1 124 ? 20.482 1.615 -28.918 1.00 81.81 124 ILE A CA 1
ATOM 981 C C . ILE A 1 124 ? 21.939 1.339 -29.299 1.00 81.81 124 ILE A C 1
ATOM 983 O O . ILE A 1 124 ? 22.331 1.611 -30.432 1.00 81.81 124 ILE A O 1
ATOM 987 N N . GLU A 1 125 ? 22.733 0.716 -28.434 1.00 82.56 125 GLU A N 1
ATOM 988 C CA . GLU A 1 125 ? 24.131 0.406 -28.734 1.00 82.56 125 GLU A CA 1
ATOM 989 C C . GLU A 1 125 ? 24.263 -0.460 -29.997 1.00 82.56 125 GLU A C 1
ATOM 991 O O . GLU A 1 125 ? 25.017 -0.128 -30.914 1.00 82.56 125 GLU A O 1
ATOM 996 N N . ASN A 1 126 ? 23.472 -1.529 -30.119 1.00 86.00 126 ASN A N 1
ATOM 997 C CA . ASN A 1 126 ? 23.494 -2.392 -31.301 1.00 86.00 126 ASN A CA 1
ATOM 998 C C . ASN A 1 126 ? 23.102 -1.641 -32.587 1.00 86.00 126 ASN A C 1
ATOM 1000 O O . ASN A 1 126 ? 23.719 -1.851 -33.637 1.00 86.00 126 ASN A O 1
ATOM 1004 N N . LEU A 1 127 ? 22.102 -0.757 -32.525 1.00 82.62 127 LEU A N 1
ATOM 1005 C CA . LEU A 1 127 ? 21.698 0.065 -33.663 1.00 82.62 127 LEU A CA 1
ATOM 1006 C C . LEU A 1 127 ? 22.832 1.008 -34.084 1.00 82.62 127 LEU A C 1
ATOM 1008 O O . LEU A 1 127 ? 23.211 1.032 -35.255 1.00 82.62 127 LEU A O 1
ATOM 1012 N N . PHE A 1 128 ? 23.372 1.779 -33.143 1.00 74.94 128 PHE A N 1
ATOM 1013 C CA . PHE A 1 128 ? 24.341 2.831 -33.434 1.00 74.94 128 PHE A CA 1
ATOM 1014 C C . PHE A 1 128 ? 25.729 2.277 -33.767 1.00 74.94 128 PHE A C 1
ATOM 1016 O O . PHE A 1 128 ? 26.316 2.683 -34.771 1.00 74.94 128 PHE A O 1
ATOM 1023 N N . VAL A 1 129 ? 26.233 1.334 -32.970 1.00 72.00 129 VAL A N 1
ATOM 1024 C CA . VAL A 1 129 ? 27.597 0.806 -33.094 1.00 72.00 129 VAL A CA 1
ATOM 1025 C C . VAL A 1 129 ? 27.679 -0.263 -34.175 1.00 72.00 129 VAL A C 1
ATOM 1027 O O . VAL A 1 129 ? 28.552 -0.203 -35.026 1.00 72.00 129 VAL A O 1
ATOM 1030 N N . LYS A 1 130 ? 26.772 -1.246 -34.200 1.00 76.56 130 LYS A N 1
ATOM 1031 C CA . LYS A 1 130 ? 26.925 -2.385 -35.125 1.00 76.56 130 LYS A CA 1
ATOM 1032 C C . LYS A 1 130 ? 26.279 -2.130 -36.479 1.00 76.56 130 LYS A C 1
ATOM 1034 O O . LYS A 1 130 ? 26.892 -2.385 -37.515 1.00 76.56 130 LYS A O 1
ATOM 1039 N N . LEU A 1 131 ? 25.038 -1.642 -36.495 1.00 82.06 131 LEU A N 1
ATOM 1040 C CA . LEU A 1 131 ? 24.289 -1.519 -37.746 1.00 82.06 131 LEU A CA 1
ATOM 1041 C C . LEU A 1 131 ? 24.667 -0.256 -38.529 1.00 82.06 131 LEU A C 1
ATOM 1043 O O . LEU A 1 131 ? 24.971 -0.337 -39.721 1.00 82.06 131 LEU A O 1
ATOM 1047 N N . LEU A 1 132 ? 24.635 0.911 -37.878 1.00 83.62 132 LEU A N 1
ATOM 1048 C CA . LEU A 1 132 ? 24.863 2.185 -38.562 1.00 83.62 132 LEU A CA 1
ATOM 1049 C C . LEU A 1 132 ? 26.330 2.384 -38.956 1.00 83.62 132 LEU A C 1
ATOM 1051 O O . LEU A 1 132 ? 26.573 2.847 -40.071 1.00 83.62 132 LEU A O 1
ATOM 1055 N N . GLN A 1 133 ? 27.288 1.972 -38.120 1.00 83.19 133 GLN A N 1
ATOM 1056 C CA . GLN A 1 133 ? 28.709 2.007 -38.482 1.00 83.19 133 GLN A CA 1
ATOM 1057 C C . GLN A 1 133 ? 29.007 1.111 -39.692 1.00 83.19 133 GLN A C 1
ATOM 1059 O O . GLN A 1 133 ? 29.527 1.595 -40.693 1.00 83.19 133 GLN A O 1
ATOM 1064 N N . GLY A 1 134 ? 28.582 -0.159 -39.668 1.00 85.25 134 GLY A N 1
ATOM 1065 C CA . GLY A 1 134 ? 28.805 -1.073 -40.794 1.00 85.25 134 GLY A CA 1
ATOM 1066 C C . GLY A 1 134 ? 28.112 -0.623 -42.088 1.00 85.25 134 GLY A C 1
ATOM 1067 O O . GLY A 1 134 ? 28.585 -0.898 -43.191 1.00 85.25 134 GLY A O 1
ATOM 1068 N N . HIS A 1 135 ? 26.991 0.100 -41.994 1.00 85.44 135 HIS A N 1
ATOM 1069 C CA . HIS A 1 135 ? 26.370 0.725 -43.163 1.00 85.44 135 HIS A CA 1
ATOM 1070 C C . HIS A 1 135 ? 27.180 1.920 -43.686 1.00 85.44 135 HIS A C 1
ATOM 1072 O O . HIS A 1 135 ? 27.317 2.075 -44.899 1.00 85.44 135 HIS A O 1
ATOM 1078 N N . GLN A 1 136 ? 27.737 2.743 -42.796 1.00 85.69 136 GLN A N 1
ATOM 1079 C CA . GLN A 1 136 ? 28.588 3.874 -43.163 1.00 85.69 136 GLN A CA 1
ATOM 1080 C C . GLN A 1 136 ? 29.883 3.421 -43.836 1.00 85.69 136 GLN A C 1
ATOM 1082 O O . GLN A 1 136 ? 30.224 3.972 -44.878 1.00 85.69 136 GLN A O 1
ATOM 1087 N N . GLU A 1 137 ? 30.525 2.370 -43.328 1.00 88.50 137 GLU A N 1
ATOM 1088 C CA . GLU A 1 137 ? 31.701 1.749 -43.954 1.00 88.50 137 GLU A CA 1
ATOM 1089 C C . GLU A 1 137 ? 31.392 1.295 -45.390 1.00 88.50 137 GLU A C 1
ATOM 1091 O O . GLU A 1 137 ? 32.151 1.564 -46.320 1.00 88.50 137 GLU A O 1
ATOM 1096 N N . LYS A 1 138 ? 30.221 0.678 -45.615 1.00 88.81 138 LYS A N 1
ATOM 1097 C CA . LYS A 1 138 ? 29.769 0.292 -46.964 1.00 88.81 138 LYS A CA 1
ATOM 1098 C C . LYS A 1 138 ? 29.507 1.498 -47.870 1.00 88.81 138 LYS A C 1
ATOM 1100 O O . LYS A 1 138 ? 29.814 1.433 -49.057 1.00 88.81 138 LYS A O 1
ATOM 1105 N N . ILE A 1 139 ? 28.938 2.585 -47.342 1.00 88.00 139 ILE A N 1
ATOM 1106 C CA . ILE A 1 139 ? 28.728 3.831 -48.099 1.00 88.00 139 ILE A CA 1
ATOM 1107 C C . ILE A 1 139 ? 30.070 4.464 -48.477 1.00 88.00 139 ILE A C 1
ATOM 1109 O O . ILE A 1 139 ? 30.221 4.950 -49.595 1.00 88.00 139 ILE A O 1
ATOM 1113 N N . GLU A 1 140 ? 31.043 4.464 -47.570 1.00 88.56 140 GLU A N 1
ATOM 1114 C CA . GLU A 1 140 ? 32.389 4.978 -47.831 1.00 88.56 140 GLU A CA 1
ATOM 1115 C C . GLU A 1 140 ? 33.110 4.135 -48.874 1.00 88.56 140 GLU A C 1
ATOM 1117 O O . GLU A 1 140 ? 33.632 4.686 -49.842 1.00 88.56 140 GLU A O 1
ATOM 1122 N N . HIS A 1 141 ? 33.033 2.809 -48.765 1.00 90.75 141 HIS A N 1
ATOM 1123 C CA . HIS A 1 141 ? 33.559 1.913 -49.786 1.00 90.75 141 HIS A CA 1
ATOM 1124 C C . HIS A 1 141 ? 32.906 2.151 -51.158 1.00 90.75 141 HIS A C 1
ATOM 1126 O O . HIS A 1 141 ? 33.603 2.263 -52.163 1.00 90.75 141 HIS A O 1
ATOM 1132 N N . LEU A 1 142 ? 31.579 2.325 -51.208 1.00 88.50 142 LEU A N 1
ATOM 1133 C CA . LEU A 1 142 ? 30.862 2.656 -52.444 1.00 88.50 142 LEU A CA 1
ATOM 1134 C C . LEU A 1 142 ? 31.328 3.989 -53.051 1.00 88.50 142 LEU A C 1
ATOM 1136 O O . LEU A 1 142 ? 31.438 4.102 -54.271 1.00 88.50 142 LEU A O 1
ATOM 1140 N N . ARG A 1 143 ? 31.609 5.000 -52.222 1.00 86.62 143 ARG A N 1
ATOM 1141 C CA . ARG A 1 143 ? 32.145 6.288 -52.690 1.00 86.62 143 ARG A CA 1
ATOM 1142 C C . ARG A 1 143 ? 33.557 6.148 -53.247 1.00 86.62 143 ARG A C 1
ATOM 1144 O O . ARG A 1 143 ? 33.838 6.758 -54.272 1.00 86.62 143 ARG A O 1
ATOM 1151 N N . HIS A 1 144 ? 34.409 5.344 -52.611 1.00 88.81 144 HIS A N 1
ATOM 1152 C CA . HIS A 1 144 ? 35.746 5.050 -53.128 1.00 88.81 144 HIS A CA 1
ATOM 1153 C C . HIS A 1 144 ? 35.680 4.381 -54.503 1.00 88.81 144 HIS A C 1
ATOM 1155 O O . HIS A 1 144 ? 36.294 4.880 -55.439 1.00 88.81 144 HIS A O 1
ATOM 1161 N N . LEU A 1 145 ? 34.851 3.345 -54.663 1.00 89.62 145 LEU A N 1
ATOM 1162 C CA . LEU A 1 145 ? 34.648 2.693 -55.962 1.00 89.62 145 LEU A CA 1
ATOM 1163 C C . LEU A 1 145 ? 34.114 3.665 -57.028 1.00 89.62 145 LEU A C 1
ATOM 1165 O O . LEU A 1 145 ? 34.548 3.636 -58.176 1.00 89.62 145 LEU A O 1
ATOM 1169 N N . ALA A 1 146 ? 33.181 4.550 -56.663 1.00 86.94 146 ALA A N 1
ATOM 1170 C CA . ALA A 1 146 ? 32.661 5.558 -57.586 1.00 86.94 146 ALA A CA 1
ATOM 1171 C C . ALA A 1 146 ? 33.729 6.585 -57.997 1.00 86.94 146 ALA A C 1
ATOM 1173 O O . ALA A 1 146 ? 33.735 7.032 -59.140 1.00 86.94 146 ALA A O 1
ATOM 1174 N N . GLN A 1 147 ? 34.633 6.947 -57.086 1.00 86.81 147 GLN A N 1
ATOM 1175 C CA . GLN A 1 147 ? 35.766 7.820 -57.379 1.00 86.81 147 GLN A CA 1
ATOM 1176 C C . GLN A 1 147 ? 36.784 7.143 -58.306 1.00 86.81 147 GLN A C 1
ATOM 1178 O O . GLN A 1 147 ? 37.215 7.769 -59.270 1.00 86.81 147 GLN A O 1
ATOM 1183 N N . GLU A 1 148 ? 37.128 5.875 -58.061 1.00 90.56 148 GLU A N 1
ATOM 1184 C CA . GLU A 1 148 ? 38.005 5.083 -58.939 1.00 90.56 148 GLU A CA 1
ATOM 1185 C C . GLU A 1 148 ? 37.435 4.947 -60.359 1.00 90.56 148 GLU A C 1
ATOM 1187 O O . GLU A 1 148 ? 38.185 4.910 -61.329 1.00 90.56 148 GLU A O 1
ATOM 1192 N N . ALA A 1 149 ? 36.107 4.933 -60.484 1.00 91.50 149 ALA A N 1
ATOM 1193 C CA . ALA A 1 149 ? 35.389 4.925 -61.755 1.00 91.50 149 ALA A CA 1
ATOM 1194 C C . ALA A 1 149 ? 35.149 6.330 -62.359 1.00 91.50 149 ALA A C 1
ATOM 1196 O O . ALA A 1 149 ? 34.284 6.475 -63.218 1.00 91.50 149 ALA A O 1
ATOM 1197 N N . GLU A 1 150 ? 35.858 7.369 -61.900 1.00 90.50 150 GLU A N 1
ATOM 1198 C CA . GLU A 1 150 ? 35.758 8.762 -62.387 1.00 90.50 150 GLU A CA 1
ATOM 1199 C C . GLU A 1 150 ? 34.377 9.430 -62.180 1.00 90.50 150 GLU A C 1
ATOM 1201 O O . GLU A 1 150 ? 34.040 10.448 -62.789 1.00 90.50 150 GLU A O 1
ATOM 1206 N N . HIS A 1 151 ? 33.567 8.909 -61.257 1.00 86.62 151 HIS A N 1
ATOM 1207 C CA . HIS A 1 151 ? 32.246 9.427 -60.898 1.00 86.62 151 HIS A CA 1
ATOM 1208 C C . HIS A 1 151 ? 32.232 10.070 -59.503 1.00 86.62 151 HIS A C 1
ATOM 1210 O O . HIS A 1 151 ? 31.359 9.793 -58.679 1.00 86.62 151 HIS A O 1
ATOM 1216 N N . GLU A 1 152 ? 33.167 10.987 -59.235 1.00 74.75 152 GLU A N 1
ATOM 1217 C CA . GLU A 1 152 ? 33.388 11.578 -57.903 1.00 74.75 152 GLU A CA 1
ATOM 1218 C C . GLU A 1 152 ? 32.135 12.177 -57.245 1.00 74.75 152 GLU A C 1
ATOM 1220 O O . GLU A 1 152 ? 32.031 12.200 -56.022 1.00 74.75 152 GLU A O 1
ATOM 1225 N N . GLY A 1 153 ? 31.178 12.682 -58.033 1.00 76.44 153 GLY A N 1
ATOM 1226 C CA . GLY A 1 153 ? 29.918 13.273 -57.563 1.00 76.44 153 GLY A CA 1
ATOM 1227 C C . GLY A 1 153 ? 28.905 12.282 -56.976 1.00 76.44 153 GLY A C 1
ATOM 1228 O O . GLY A 1 153 ? 27.995 12.701 -56.253 1.00 76.44 153 GLY A O 1
ATOM 1229 N N . ALA A 1 154 ? 29.034 10.991 -57.278 1.00 78.69 154 ALA A N 1
ATOM 1230 C CA . ALA A 1 154 ? 28.048 9.986 -56.908 1.00 78.69 154 ALA A CA 1
ATOM 1231 C C . ALA A 1 154 ? 28.064 9.700 -55.394 1.00 78.69 154 ALA A C 1
ATOM 1233 O O . ALA A 1 154 ? 29.103 9.696 -54.741 1.00 78.69 154 ALA A O 1
ATOM 1234 N N . PHE A 1 155 ? 26.881 9.479 -54.811 1.00 82.56 155 PHE A N 1
ATOM 1235 C CA . PHE A 1 155 ? 26.689 9.080 -53.404 1.00 82.56 155 PHE A CA 1
ATOM 1236 C C . PHE A 1 155 ? 27.259 10.031 -52.324 1.00 82.56 155 PHE A C 1
ATOM 1238 O O . PHE A 1 155 ? 27.228 9.694 -51.135 1.00 82.56 155 PHE A O 1
ATOM 1245 N N . LYS A 1 156 ? 27.698 11.252 -52.678 1.00 74.94 156 LYS A N 1
ATOM 1246 C CA . LYS A 1 156 ? 28.196 12.266 -51.720 1.00 74.94 156 LYS A CA 1
ATOM 1247 C C . LYS A 1 156 ? 27.189 12.614 -50.621 1.00 74.94 156 LYS A C 1
ATOM 1249 O O . LYS A 1 156 ? 27.572 12.931 -49.499 1.00 74.94 156 LYS A O 1
ATOM 1254 N N . THR A 1 157 ? 25.896 12.557 -50.930 1.00 76.12 157 THR A N 1
ATOM 1255 C CA . THR A 1 157 ? 24.817 12.884 -49.991 1.00 76.12 157 THR A CA 1
ATOM 1256 C C . THR A 1 157 ? 24.303 11.678 -49.208 1.00 76.12 157 THR A C 1
ATOM 1258 O O . THR A 1 157 ? 23.556 11.883 -48.255 1.00 76.12 157 THR A O 1
ATOM 1261 N N . ALA A 1 158 ? 24.679 10.442 -49.558 1.00 75.75 158 ALA A N 1
ATOM 1262 C CA . ALA A 1 158 ? 24.260 9.237 -48.838 1.00 75.75 158 ALA A CA 1
ATOM 1263 C C . ALA A 1 158 ? 24.989 9.141 -47.491 1.00 75.75 158 ALA A C 1
ATOM 1265 O O . ALA A 1 158 ? 26.186 9.381 -47.439 1.00 75.75 158 ALA A O 1
ATOM 1266 N N . GLY A 1 159 ? 24.308 8.812 -46.396 1.00 76.31 159 GLY A N 1
ATOM 1267 C CA . GLY A 1 159 ? 24.959 8.685 -45.089 1.00 76.31 159 GLY A CA 1
ATOM 1268 C C . GLY A 1 159 ? 23.973 8.543 -43.938 1.00 76.31 159 GLY A C 1
ATOM 1269 O O . GLY A 1 159 ? 22.772 8.794 -44.098 1.00 76.31 159 GLY A O 1
ATOM 1270 N N . ILE A 1 160 ? 24.495 8.200 -42.757 1.00 77.94 160 ILE A N 1
ATOM 1271 C CA . ILE A 1 160 ? 23.696 7.916 -41.550 1.00 77.94 160 ILE A CA 1
ATOM 1272 C C . ILE A 1 160 ? 22.777 9.097 -41.157 1.00 77.94 160 ILE A C 1
ATOM 1274 O O . ILE A 1 160 ? 21.698 8.903 -40.598 1.00 77.94 160 ILE A O 1
ATOM 1278 N N . ARG A 1 161 ? 23.130 10.338 -41.527 1.00 74.25 161 ARG A N 1
ATOM 1279 C CA . ARG A 1 161 ? 22.328 11.551 -41.262 1.00 74.25 161 ARG A CA 1
ATOM 1280 C C . ARG A 1 161 ? 20.870 11.443 -41.737 1.00 74.25 161 ARG A C 1
ATOM 1282 O O . ARG A 1 161 ? 19.977 11.981 -41.083 1.00 74.25 161 ARG A O 1
ATOM 1289 N N . HIS A 1 162 ? 20.604 10.749 -42.845 1.00 79.44 162 HIS A N 1
ATOM 1290 C CA . HIS A 1 162 ? 19.229 10.561 -43.337 1.00 79.44 162 HIS A CA 1
ATOM 1291 C C . HIS A 1 162 ? 18.423 9.587 -42.476 1.00 79.44 162 HIS A C 1
A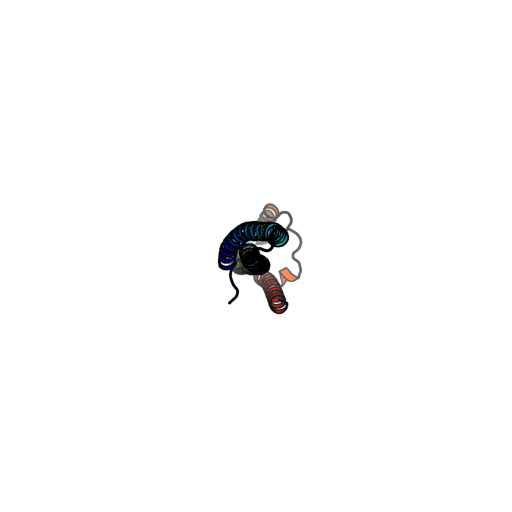TOM 1293 O O . HIS A 1 162 ? 17.220 9.783 -42.300 1.00 79.44 162 HIS A O 1
ATOM 1299 N N . VAL A 1 163 ? 19.084 8.584 -41.891 1.00 77.38 163 VAL A N 1
ATOM 1300 C CA . VAL A 1 163 ? 18.467 7.657 -40.933 1.00 77.38 163 VAL A CA 1
ATOM 1301 C C . VAL A 1 163 ? 18.058 8.415 -39.671 1.00 77.38 163 VAL A C 1
ATOM 1303 O O . VAL A 1 163 ? 16.900 8.332 -39.264 1.00 77.38 163 VAL A O 1
ATOM 1306 N N . PHE A 1 164 ? 18.946 9.256 -39.131 1.00 75.00 164 PHE A N 1
ATOM 1307 C CA . PHE A 1 164 ? 18.635 10.105 -37.976 1.00 75.00 164 PHE A CA 1
ATOM 1308 C C . PHE A 1 164 ? 17.482 11.069 -38.226 1.00 75.00 164 PHE A C 1
ATOM 1310 O O . PHE A 1 164 ? 16.593 11.191 -37.388 1.00 75.00 164 PHE A O 1
ATOM 1317 N N . ARG A 1 165 ? 17.431 11.711 -39.399 1.00 78.38 165 ARG A N 1
ATOM 1318 C CA . ARG A 1 165 ? 16.305 12.585 -39.759 1.00 78.38 165 ARG A CA 1
ATOM 1319 C C . ARG A 1 165 ? 14.972 11.827 -39.732 1.00 78.38 165 ARG A C 1
ATOM 1321 O O . ARG A 1 165 ? 13.971 12.372 -39.273 1.00 78.38 165 ARG A O 1
ATOM 1328 N N . ARG A 1 166 ? 14.955 10.570 -40.192 1.00 79.31 166 ARG A N 1
ATOM 1329 C CA . ARG A 1 166 ? 13.754 9.724 -40.176 1.00 79.31 166 ARG A CA 1
ATOM 1330 C C . ARG A 1 166 ? 13.376 9.265 -38.766 1.00 79.31 166 ARG A C 1
ATOM 1332 O O . ARG A 1 166 ? 12.186 9.238 -38.462 1.00 79.31 166 ARG A O 1
ATOM 1339 N N . ILE A 1 167 ? 14.353 8.922 -37.925 1.00 78.19 167 ILE A N 1
ATOM 1340 C CA . ILE A 1 167 ? 14.129 8.562 -36.516 1.00 78.19 167 ILE A CA 1
ATOM 1341 C C . ILE A 1 167 ? 13.577 9.768 -35.747 1.00 78.19 167 ILE A C 1
ATOM 1343 O O . ILE A 1 167 ? 12.501 9.661 -35.167 1.00 78.19 167 ILE A O 1
ATOM 1347 N N . ASN A 1 168 ? 14.218 10.936 -35.845 1.00 73.44 168 ASN A N 1
ATOM 1348 C CA . ASN A 1 168 ? 13.754 12.164 -35.189 1.00 73.44 168 ASN A CA 1
ATOM 1349 C C . ASN A 1 168 ? 12.332 12.542 -35.613 1.00 73.44 168 ASN A C 1
ATOM 1351 O O . ASN A 1 168 ? 11.505 12.864 -34.767 1.00 73.44 168 ASN A O 1
ATOM 1355 N N . GLY A 1 169 ? 12.010 12.443 -36.908 1.00 77.19 169 GLY A N 1
ATOM 1356 C CA . GLY A 1 169 ? 10.652 12.705 -37.391 1.00 77.19 169 GLY A CA 1
ATOM 1357 C C . GLY A 1 169 ? 9.598 11.750 -36.816 1.00 77.19 169 GLY A C 1
ATOM 1358 O O . GLY A 1 169 ? 8.446 12.143 -36.647 1.00 77.19 169 GLY A O 1
ATOM 1359 N N . LYS A 1 170 ? 9.973 10.505 -36.488 1.00 78.44 170 LYS A N 1
ATOM 1360 C CA . LYS A 1 170 ? 9.089 9.578 -35.770 1.00 78.44 170 LYS A CA 1
ATOM 1361 C C . LYS A 1 170 ? 8.974 9.947 -34.292 1.00 78.44 170 LYS A C 1
ATOM 1363 O O . LYS A 1 170 ? 7.856 10.007 -33.802 1.00 78.44 170 LYS A O 1
ATOM 1368 N N . ILE A 1 171 ? 10.086 10.225 -33.610 1.00 75.06 171 ILE A N 1
ATOM 1369 C CA . ILE A 1 171 ? 10.094 10.575 -32.178 1.00 75.06 171 ILE A CA 1
ATOM 1370 C C . ILE A 1 171 ? 9.214 11.800 -31.916 1.00 75.06 171 ILE A C 1
ATOM 1372 O O . ILE A 1 171 ? 8.299 11.719 -31.107 1.00 75.06 171 ILE A O 1
ATOM 1376 N N . VAL A 1 172 ? 9.385 12.880 -32.687 1.00 74.56 172 VAL A N 1
ATOM 1377 C CA . VAL A 1 172 ? 8.566 14.106 -32.572 1.00 74.56 172 VAL A CA 1
ATOM 1378 C C . VAL A 1 172 ? 7.069 13.828 -32.764 1.00 74.56 172 VAL A C 1
ATOM 1380 O O . VAL A 1 172 ? 6.227 14.518 -32.200 1.00 74.56 172 VAL A O 1
ATOM 1383 N N . ARG A 1 173 ? 6.713 12.802 -33.546 1.00 77.50 173 ARG A N 1
ATOM 1384 C CA . ARG A 1 173 ? 5.318 12.396 -33.750 1.00 77.50 173 ARG A CA 1
ATOM 1385 C C . ARG A 1 173 ? 4.749 11.595 -32.573 1.00 77.50 173 ARG A C 1
ATOM 1387 O O . ARG A 1 173 ? 3.552 11.694 -32.328 1.00 77.50 173 ARG A O 1
ATOM 1394 N N . PHE A 1 174 ? 5.565 10.782 -31.902 1.00 75.25 174 PHE A N 1
ATOM 1395 C CA . PHE A 1 174 ? 5.129 9.927 -30.790 1.00 75.25 174 PHE A CA 1
ATOM 1396 C C . PHE A 1 174 ? 5.205 10.628 -29.427 1.00 75.25 174 PHE A C 1
ATOM 1398 O O . PHE A 1 174 ? 4.352 10.379 -28.584 1.00 75.25 174 PHE A O 1
ATOM 1405 N N . ALA A 1 175 ? 6.169 11.528 -29.238 1.00 69.88 175 ALA A N 1
ATOM 1406 C CA . ALA A 1 175 ? 6.400 12.262 -27.998 1.00 69.88 175 ALA A CA 1
ATOM 1407 C C . ALA A 1 175 ? 6.636 13.757 -28.302 1.00 69.88 175 ALA A C 1
ATOM 1409 O O . ALA A 1 175 ? 7.764 14.250 -28.230 1.00 69.88 175 ALA A O 1
ATOM 1410 N N . PRO A 1 176 ? 5.582 14.506 -28.684 1.00 63.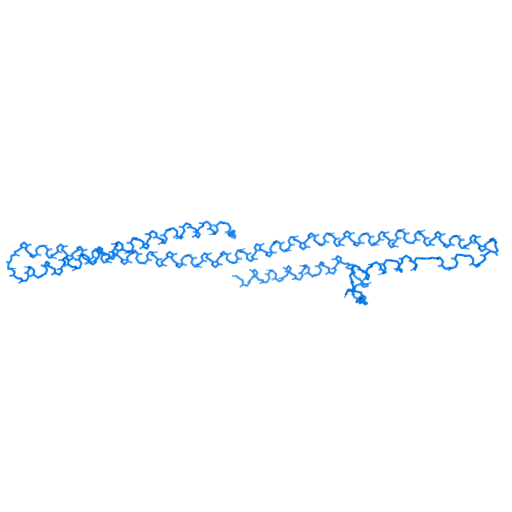56 176 PRO A N 1
ATOM 1411 C CA . PRO A 1 176 ? 5.714 15.882 -29.173 1.00 63.56 176 PRO A CA 1
ATOM 1412 C C . PRO A 1 176 ? 6.208 16.888 -28.119 1.00 63.56 176 PRO A C 1
ATOM 1414 O O . PRO A 1 176 ? 6.626 17.980 -28.494 1.00 63.56 176 PRO A O 1
ATOM 1417 N N . PHE A 1 177 ? 6.182 16.533 -26.829 1.00 62.50 177 PHE A N 1
ATOM 1418 C CA . PHE A 1 177 ? 6.586 17.399 -25.713 1.00 62.50 177 PHE A CA 1
ATOM 1419 C C . PHE A 1 177 ? 7.951 17.043 -25.098 1.00 62.50 177 PHE A C 1
ATOM 1421 O O . PHE A 1 177 ? 8.439 17.787 -24.257 1.00 62.50 177 PHE A O 1
ATOM 1428 N N . GLU A 1 178 ? 8.579 15.938 -25.515 1.00 60.78 178 GLU A N 1
ATOM 1429 C CA . GLU A 1 178 ? 9.881 15.487 -24.983 1.00 60.78 178 GLU A CA 1
ATOM 1430 C C . GLU A 1 178 ? 11.060 15.863 -25.893 1.00 60.78 178 GLU A C 1
ATOM 1432 O O . GLU A 1 178 ? 12.223 15.650 -25.554 1.00 60.78 178 GLU A O 1
ATOM 1437 N N . 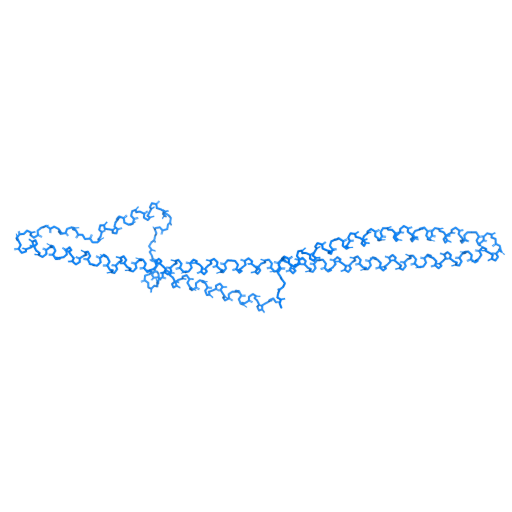ALA A 1 179 ? 10.780 16.435 -27.066 1.00 54.75 179 ALA A N 1
ATOM 1438 C CA . ALA A 1 179 ? 11.789 16.817 -28.042 1.00 54.75 179 ALA A CA 1
ATOM 1439 C C . ALA A 1 179 ? 12.408 18.188 -27.717 1.00 54.75 179 ALA A C 1
ATOM 1441 O O . ALA A 1 179 ? 12.229 19.144 -28.466 1.00 54.75 179 ALA A O 1
ATOM 1442 N N . ASP A 1 180 ? 13.176 18.266 -26.631 1.00 56.91 180 ASP A N 1
ATOM 1443 C CA . ASP A 1 180 ? 14.125 19.355 -26.390 1.00 56.91 180 ASP A CA 1
ATOM 1444 C C . ASP A 1 180 ? 15.488 18.820 -25.927 1.00 56.91 180 ASP A C 1
ATOM 1446 O O . ASP A 1 180 ? 15.609 17.691 -25.458 1.00 56.91 180 ASP A O 1
ATOM 1450 N N . LYS A 1 181 ? 16.538 19.617 -26.179 1.00 52.72 181 LYS A N 1
ATOM 1451 C CA . LYS A 1 181 ? 17.961 19.216 -26.174 1.00 52.72 181 LYS A CA 1
ATOM 1452 C C . LYS A 1 181 ? 18.328 18.257 -25.026 1.00 52.72 181 LYS A C 1
ATOM 1454 O O . LYS A 1 181 ? 18.063 18.592 -23.871 1.00 52.72 181 LYS A O 1
ATOM 1459 N N . PRO A 1 182 ? 19.044 17.148 -25.308 1.00 53.84 182 PRO A N 1
ATOM 1460 C CA . PRO A 1 182 ? 19.522 16.264 -24.254 1.00 53.84 182 PRO A CA 1
ATOM 1461 C C . PRO A 1 182 ? 20.397 17.065 -23.287 1.00 53.84 182 PRO A C 1
ATOM 1463 O O . PRO A 1 182 ? 21.324 17.769 -23.705 1.00 53.84 182 PRO A O 1
ATOM 1466 N N . SER A 1 183 ? 20.077 16.992 -21.993 1.00 55.47 183 SER A N 1
ATOM 1467 C CA . SER A 1 183 ? 20.934 17.561 -20.953 1.00 55.47 183 SER A CA 1
ATOM 1468 C C . SER A 1 183 ? 22.327 16.924 -21.057 1.00 55.47 183 SER A C 1
ATOM 1470 O O . SER A 1 183 ? 22.458 15.770 -21.471 1.00 55.47 183 SER A O 1
ATOM 1472 N N . ALA A 1 184 ? 23.379 17.653 -20.676 1.00 58.97 184 ALA A N 1
ATOM 1473 C CA . ALA A 1 184 ? 24.754 17.147 -20.743 1.00 58.97 184 ALA A CA 1
ATOM 1474 C C . ALA A 1 184 ? 24.956 15.823 -19.972 1.00 58.97 184 ALA A C 1
ATOM 1476 O O . ALA A 1 184 ? 25.853 15.056 -20.307 1.00 58.97 184 ALA A O 1
ATOM 1477 N N . VAL A 1 185 ? 24.092 15.533 -18.994 1.00 54.88 185 VAL A N 1
ATOM 1478 C CA . VAL A 1 185 ? 24.087 14.286 -18.216 1.00 54.88 185 VAL A CA 1
ATOM 1479 C C . VAL A 1 185 ? 23.674 13.086 -19.080 1.00 54.88 185 VAL A C 1
ATOM 1481 O O . VAL A 1 185 ? 24.333 12.052 -19.036 1.00 54.88 185 VAL A O 1
ATOM 1484 N N . TYR A 1 186 ? 22.672 13.245 -19.954 1.00 57.25 186 TYR A N 1
ATOM 1485 C CA . TYR A 1 186 ? 22.220 12.203 -20.894 1.00 57.25 186 TYR A CA 1
ATOM 1486 C C . TYR A 1 186 ? 23.213 11.930 -22.033 1.00 57.25 186 TYR A C 1
ATOM 1488 O O . TYR A 1 186 ? 23.053 10.971 -22.779 1.00 57.25 186 TYR A O 1
ATOM 1496 N N . LEU A 1 187 ? 24.232 12.779 -22.197 1.00 61.69 187 LEU A N 1
ATOM 1497 C CA . LEU A 1 187 ? 25.324 12.550 -23.148 1.00 61.69 187 LEU A CA 1
ATOM 1498 C C . LEU A 1 187 ? 26.474 11.730 -22.542 1.00 61.69 187 LEU A C 1
ATOM 1500 O O . LEU A 1 187 ? 27.340 11.279 -23.287 1.00 61.69 187 LEU A O 1
ATOM 1504 N N . GLN A 1 188 ? 26.513 11.572 -21.215 1.00 68.94 188 GLN A N 1
ATOM 1505 C CA . GLN A 1 188 ? 27.625 10.943 -20.489 1.00 68.94 188 GLN A CA 1
ATOM 1506 C C . GLN A 1 188 ? 27.230 9.669 -19.730 1.00 68.94 188 GLN A C 1
ATOM 1508 O O . GLN A 1 188 ? 28.117 8.947 -19.290 1.00 68.94 188 GLN A O 1
ATOM 1513 N N . SER A 1 189 ? 25.934 9.406 -19.550 1.00 75.50 189 SER A N 1
ATOM 1514 C CA . SER A 1 189 ? 25.398 8.254 -18.805 1.00 75.50 189 SER A CA 1
ATOM 1515 C C . SER A 1 189 ? 24.319 7.547 -19.625 1.00 75.50 189 SER A C 1
ATOM 1517 O O . SER A 1 189 ? 23.629 8.201 -20.411 1.00 75.50 189 SER A O 1
ATOM 1519 N N . THR A 1 190 ? 24.173 6.232 -19.453 1.00 83.25 190 THR A N 1
ATOM 1520 C CA . THR A 1 190 ? 23.106 5.464 -20.119 1.00 83.25 190 THR A CA 1
ATOM 1521 C C . THR A 1 190 ? 21.740 5.746 -19.484 1.00 83.25 190 THR A C 1
ATOM 1523 O O . THR A 1 190 ? 21.660 6.314 -18.387 1.00 83.25 190 THR A O 1
ATOM 1526 N N . TYR A 1 191 ? 20.645 5.385 -20.161 1.00 80.44 191 TYR A N 1
ATOM 1527 C CA . TYR A 1 191 ? 19.309 5.551 -19.583 1.00 80.44 191 TYR A CA 1
ATOM 1528 C C . TYR A 1 191 ? 19.147 4.687 -18.324 1.00 80.44 191 TYR A C 1
ATOM 1530 O O . TYR A 1 191 ? 18.652 5.174 -17.303 1.00 80.44 191 TYR A O 1
ATOM 1538 N N . ALA A 1 192 ? 19.648 3.451 -18.361 1.00 86.12 192 ALA A N 1
ATOM 1539 C CA . ALA A 1 192 ? 19.682 2.547 -17.225 1.00 86.12 192 ALA A CA 1
ATOM 1540 C C . ALA A 1 192 ? 20.465 3.135 -16.044 1.00 86.12 192 ALA A C 1
ATOM 1542 O O . ALA A 1 192 ? 19.968 3.067 -14.922 1.00 86.12 192 ALA A O 1
ATOM 1543 N N . ASP A 1 193 ? 21.626 3.764 -16.269 1.00 85.31 193 ASP A N 1
ATOM 1544 C CA . ASP A 1 193 ? 22.414 4.385 -15.190 1.00 85.31 193 ASP A CA 1
ATOM 1545 C C . ASP A 1 193 ? 21.633 5.503 -14.488 1.00 85.31 193 ASP A C 1
ATOM 1547 O O . ASP A 1 193 ? 21.569 5.563 -13.259 1.00 85.31 193 ASP A O 1
ATOM 1551 N N . ILE A 1 194 ? 20.997 6.380 -15.268 1.00 83.19 194 ILE A N 1
ATOM 1552 C CA . ILE A 1 194 ? 20.202 7.493 -14.734 1.00 83.19 194 ILE A CA 1
ATOM 1553 C C . ILE A 1 194 ? 19.004 6.956 -13.945 1.00 83.19 194 ILE A C 1
ATOM 1555 O O . ILE A 1 194 ? 18.710 7.445 -12.852 1.00 83.19 194 ILE A O 1
ATOM 1559 N N . PHE A 1 195 ? 18.336 5.926 -14.466 1.00 86.38 195 PHE A N 1
ATOM 1560 C CA . PHE A 1 195 ? 17.216 5.291 -13.783 1.00 86.38 195 PHE A CA 1
ATOM 1561 C C . PHE A 1 195 ? 17.662 4.568 -12.502 1.00 86.38 195 PHE A C 1
ATOM 1563 O O . PHE A 1 195 ? 17.002 4.676 -11.470 1.00 86.38 195 PHE A O 1
ATOM 1570 N N . GLN A 1 196 ? 18.823 3.906 -12.515 1.00 88.38 196 GLN A N 1
ATOM 1571 C CA . GLN A 1 196 ? 19.400 3.264 -11.333 1.00 88.38 196 GLN A CA 1
ATOM 1572 C C . GLN A 1 196 ? 19.700 4.285 -10.232 1.00 88.38 196 GLN A C 1
ATOM 1574 O O . GLN A 1 196 ? 19.395 4.035 -9.069 1.00 88.38 196 GLN A O 1
ATOM 1579 N N . MET A 1 197 ? 20.217 5.469 -10.577 1.00 85.25 197 MET A N 1
ATOM 1580 C CA . MET A 1 197 ? 20.433 6.544 -9.600 1.00 85.25 197 MET A CA 1
ATOM 1581 C C . MET A 1 197 ? 19.130 6.990 -8.921 1.00 85.25 197 MET A C 1
ATOM 1583 O O . MET A 1 197 ? 19.126 7.270 -7.718 1.00 85.25 197 MET A O 1
ATOM 1587 N N . GLN A 1 198 ? 18.028 7.059 -9.675 1.00 84.75 198 GLN A N 1
ATOM 1588 C CA . GLN A 1 198 ? 16.703 7.386 -9.140 1.00 84.75 198 GLN A CA 1
ATOM 1589 C C . GLN A 1 198 ? 16.166 6.256 -8.258 1.00 84.75 198 GLN A C 1
ATOM 1591 O O . GLN A 1 198 ? 15.684 6.516 -7.155 1.00 84.75 198 GLN A O 1
ATOM 1596 N N . LEU A 1 199 ? 16.327 5.005 -8.693 1.00 84.62 199 LEU A N 1
ATOM 1597 C CA . LEU A 1 199 ? 15.957 3.825 -7.918 1.00 84.62 199 LEU A CA 1
ATOM 1598 C C . LEU A 1 199 ? 16.726 3.763 -6.590 1.00 84.62 199 LEU A C 1
ATOM 1600 O O . LEU A 1 199 ? 16.143 3.495 -5.543 1.00 84.62 199 LEU A O 1
ATOM 1604 N N . ASP A 1 200 ? 18.022 4.072 -6.602 1.00 85.69 200 ASP A N 1
ATOM 1605 C CA . ASP A 1 200 ? 18.863 4.115 -5.404 1.00 85.69 200 ASP A CA 1
ATOM 1606 C C . ASP A 1 200 ? 18.519 5.288 -4.478 1.00 85.69 200 ASP A C 1
ATOM 1608 O O . ASP A 1 200 ? 18.710 5.196 -3.263 1.00 85.69 200 ASP A O 1
ATOM 1612 N N . ALA A 1 201 ? 18.041 6.413 -5.018 1.00 83.56 201 ALA A N 1
ATOM 1613 C CA . ALA A 1 201 ? 17.497 7.504 -4.211 1.00 83.56 201 ALA A CA 1
ATOM 1614 C C . ALA A 1 201 ? 16.206 7.062 -3.501 1.00 83.56 201 ALA A C 1
ATOM 1616 O O . ALA A 1 201 ? 16.140 7.150 -2.276 1.00 83.56 201 ALA A O 1
ATOM 1617 N N . ALA A 1 202 ? 15.265 6.459 -4.232 1.00 80.12 202 ALA A N 1
ATOM 1618 C CA . ALA A 1 202 ? 14.020 5.929 -3.673 1.00 80.12 202 ALA A CA 1
ATOM 1619 C C . ALA A 1 202 ? 14.268 4.823 -2.625 1.00 80.12 202 ALA A C 1
ATOM 1621 O O . ALA A 1 202 ? 13.666 4.816 -1.553 1.00 80.12 202 ALA A O 1
ATOM 1622 N N . LYS A 1 203 ? 15.227 3.917 -2.871 1.00 81.44 203 LYS A N 1
ATOM 1623 C CA . LYS A 1 203 ? 15.644 2.884 -1.899 1.00 81.44 203 LYS A CA 1
ATOM 1624 C C . LYS A 1 203 ? 16.237 3.480 -0.624 1.00 81.44 203 LYS A C 1
ATOM 1626 O O . LYS A 1 203 ? 16.110 2.884 0.445 1.00 81.44 203 LYS A O 1
ATOM 1631 N N . ARG A 1 204 ? 16.933 4.616 -0.722 1.00 83.00 204 ARG A N 1
ATOM 1632 C CA . ARG A 1 204 ? 17.471 5.318 0.450 1.00 83.00 204 ARG A CA 1
ATOM 1633 C C . ARG A 1 204 ? 16.359 5.973 1.254 1.00 83.00 204 ARG A C 1
ATOM 1635 O O . ARG A 1 204 ? 16.354 5.776 2.461 1.00 83.00 204 ARG A O 1
ATOM 1642 N N . GLU A 1 205 ? 15.423 6.653 0.594 1.00 76.25 205 GLU A N 1
ATOM 1643 C CA . GLU A 1 205 ? 14.240 7.244 1.236 1.00 76.25 205 GLU A CA 1
ATOM 1644 C C . GLU A 1 205 ? 13.468 6.191 2.039 1.00 76.25 205 GLU A C 1
ATOM 1646 O O . GLU A 1 205 ? 13.270 6.375 3.240 1.00 76.25 205 GLU A O 1
ATOM 1651 N N . ALA A 1 206 ? 13.204 5.029 1.433 1.00 70.00 206 ALA A N 1
ATOM 1652 C CA . ALA A 1 206 ? 12.543 3.898 2.084 1.00 70.00 206 ALA A CA 1
ATOM 1653 C C . ALA A 1 206 ? 13.251 3.429 3.371 1.00 70.00 206 ALA A C 1
ATOM 1655 O O . ALA A 1 206 ? 12.611 3.183 4.388 1.00 70.00 206 ALA A O 1
ATOM 1656 N N . LYS A 1 207 ? 14.590 3.351 3.357 1.00 69.19 207 LYS A N 1
ATOM 1657 C CA . LYS A 1 207 ? 15.382 2.960 4.539 1.00 69.19 207 LYS A CA 1
ATOM 1658 C C . LYS A 1 207 ? 15.349 4.006 5.649 1.00 69.19 207 LYS A C 1
ATOM 1660 O O . LYS A 1 207 ? 15.438 3.645 6.817 1.00 69.19 207 LYS A O 1
ATOM 1665 N N . THR A 1 208 ? 15.269 5.289 5.304 1.00 65.88 208 THR A N 1
ATOM 1666 C CA . THR A 1 208 ? 15.102 6.369 6.291 1.00 65.88 208 THR A CA 1
ATOM 1667 C C . THR A 1 208 ? 13.713 6.362 6.918 1.00 65.88 208 THR A C 1
ATOM 1669 O O . THR A 1 208 ? 13.605 6.615 8.113 1.00 65.88 208 THR A O 1
ATOM 1672 N N . GLU A 1 209 ? 12.669 6.039 6.151 1.00 58.59 209 GLU A N 1
ATOM 1673 C CA . GLU A 1 209 ? 11.301 5.918 6.671 1.00 58.59 209 GLU A CA 1
ATOM 1674 C C . GLU A 1 209 ? 11.145 4.696 7.589 1.00 58.59 209 GLU A C 1
ATOM 1676 O O . GLU A 1 209 ? 10.578 4.822 8.670 1.00 58.59 209 GLU A O 1
ATOM 1681 N N . GLU A 1 210 ? 11.749 3.552 7.244 1.00 57.03 210 GLU A N 1
ATOM 1682 C CA . GLU A 1 210 ? 11.797 2.360 8.112 1.00 57.03 210 GLU A CA 1
ATOM 1683 C C . GLU A 1 210 ? 12.586 2.567 9.419 1.00 57.03 210 GLU A C 1
ATOM 1685 O O . GLU A 1 210 ? 12.382 1.827 10.376 1.00 57.03 210 GLU A O 1
ATOM 1690 N N . GLN A 1 211 ? 13.510 3.534 9.472 1.00 51.72 211 GLN A N 1
ATOM 1691 C CA . GLN A 1 211 ? 14.287 3.865 10.678 1.00 51.72 211 GLN A CA 1
ATOM 1692 C C . GLN A 1 211 ? 13.631 4.946 11.551 1.00 51.72 211 GLN A C 1
ATOM 1694 O O . GLN A 1 211 ? 14.061 5.147 12.688 1.00 51.72 211 GLN A O 1
ATOM 1699 N N . ALA A 1 212 ? 12.648 5.670 11.010 1.00 49.03 212 ALA A N 1
ATOM 1700 C CA . ALA A 1 212 ? 11.934 6.746 11.694 1.00 49.03 212 ALA A CA 1
ATOM 1701 C C . ALA A 1 212 ? 10.574 6.308 12.273 1.00 49.03 212 ALA A C 1
ATOM 1703 O O . ALA A 1 212 ? 10.026 7.036 13.105 1.00 49.03 212 ALA A O 1
ATOM 1704 N N . ALA A 1 213 ? 10.050 5.157 11.836 1.00 46.00 213 ALA A N 1
ATOM 1705 C CA . ALA A 1 213 ? 8.883 4.466 12.391 1.00 46.00 213 ALA A CA 1
ATOM 1706 C C . ALA A 1 213 ? 9.287 3.498 13.517 1.00 46.00 213 ALA A C 1
ATOM 1708 O O . ALA A 1 213 ? 8.524 3.399 14.504 1.00 46.00 213 ALA A O 1
#

Solvent-accessible surface area (backbone atoms only — not comparable to full-atom values): 11357 Å² total; per-residue (Å²): 130,88,68,52,44,73,62,43,53,50,53,52,51,57,48,51,53,50,41,53,53,37,51,54,48,32,56,52,30,49,52,48,22,53,52,27,47,51,47,26,51,54,29,44,55,52,29,73,75,36,101,44,71,69,35,47,52,51,25,52,53,27,48,53,49,25,52,51,30,46,50,53,28,50,54,37,50,52,50,37,51,54,47,50,56,51,46,56,51,48,52,52,53,32,53,53,29,43,53,53,52,51,50,50,54,52,52,54,52,49,56,51,52,43,51,53,32,45,53,49,47,51,52,50,48,47,44,56,61,56,51,48,43,57,49,42,53,51,52,50,51,51,37,50,54,31,40,78,68,74,38,68,79,52,69,72,85,65,56,66,67,61,57,50,54,53,50,51,59,48,47,47,70,76,40,72,86,69,78,61,82,79,53,76,64,68,77,76,46,54,68,32,56,56,50,48,54,51,52,54,49,53,56,47,52,54,55,52,51,68,72,73,110

pLDDT: mean 84.08, std 11.22, range [46.0, 96.94]

Mean predicted aligned error: 11.17 Å

Sequence (213 aa):
MQRNTATIDKELSDLREQIRELEAAKDAATKTMEAAKNERKRSAYAAHASKDAKAAERLLKAREAAARASLEAEDIEAAVETAKTKYETLEREREEAYRIEKWQECMALAEEIHKDAQEMDSHIENLFVKLLQGHQEKIEHLRHLAQEAEHEGAFKTAGIRHVFRRINGKIVRFAPFEADKPSAVYLQSTYADIFQMQLDAAKREAKTEEQAA

Secondary structure (DSSP, 8-state):
-PPPHHHHHHHHHHHHHHHHHHHHHHHHHHHHHHHHHHHHHHHHHHHHH---HHHHHHHHHHHHHHHHHHHHHHHHHHHHHHHHHHHHHHHHHHHHHHHHHHHHHHHHHHHHHHHHHHHHHHHHHIIIIIIIHHHHHHHHHHHHHHHHTT-TTTTTT-SHHHHHHHHHHHHHHH-TTT-S---TTTTTS-HHHHHHHHHHHHHHHHHHHHHH-

Nearest PDB structures (foldseek):
  6zw4-assembly1_GA  TM=4.015E-01  e=2.495E+00  Nostoc punctiforme
  6zw4-assembly1_SA  TM=4.015E-01  e=2.495E+00  Nostoc punctiforme
  6zw4-assembly1_EB  TM=4.015E-01  e=2.495E+00  Nostoc punctiforme
  6zw4-assembly1_QB  TM=4.015E-01  e=2.495E+00  Nostoc punctiforme
  6zw4-assembly1_CC  TM=4.015E-01  e=2.495E+00  Nostoc punctiforme

Foldseek 3Di:
DQDALVVLVVVLVVLVVVLVVLVVVLVVLVVQLVVLVVQLVVLVVVVVVDVDPVSVVSNVVSVVSNVVSVVSSVVSVVVSVVSVVVSVVSVVSSVVNVVVVVLVVVLVVLVVVLVVQVVVLVVVCCCVPPPQVVVQVVLVVVCVVCVVVVNNVPSPVPHCVVVVVVVVVVCCVVPVPPPDDDDVVCVPDGSSRVSVVVSVVSVVVVVVVVVVD